Protein AF-A0A2V5PI58-F1 (afdb_monomer_lite)

Radius of gyration: 24.87 Å; chains: 1; bounding box: 76×75×55 Å

Secondary structure (DSSP, 8-state):
-PPP-------SSSTTHHHHHHHHHS----------TTPPPP-TTTSS-SS--B-SEEEEE-TTS-EEEEE-SSPPSSBS-HHHHHHHHHHHHHHEEEETTSPPPPHHHHHHHHHHHHHS-TTSPPPGGGSEEEET-SSHHHHHHHSHHHHHHHS--THHHH--TTGGGGGSPPPHHHHHHHHHHHHHHHTTTS------

Structure (mmCIF, N/CA/C/O backbone):
data_AF-A0A2V5PI58-F1
#
_entry.id   AF-A0A2V5PI58-F1
#
loop_
_atom_site.group_PDB
_atom_site.id
_atom_site.type_symbol
_atom_site.label_atom_id
_atom_site.label_alt_id
_atom_site.label_comp_id
_atom_site.label_asym_id
_atom_site.label_entity_id
_atom_site.label_seq_id
_atom_site.pdbx_PDB_ins_code
_atom_site.Cartn_x
_atom_site.Cartn_y
_atom_site.Cartn_z
_atom_site.occupancy
_atom_site.B_iso_or_equiv
_atom_site.auth_seq_id
_atom_site.auth_comp_id
_atom_site.auth_asym_id
_atom_site.auth_atom_id
_atom_site.pdbx_PDB_model_num
ATOM 1 N N . MET A 1 1 ? -44.415 60.568 -36.098 1.00 41.03 1 MET A N 1
ATOM 2 C CA . MET A 1 1 ? -44.095 59.171 -36.468 1.00 41.03 1 MET A CA 1
ATOM 3 C C . MET A 1 1 ? -42.872 58.750 -35.652 1.00 41.03 1 MET A C 1
ATOM 5 O O . MET A 1 1 ? -41.924 59.522 -35.598 1.00 41.03 1 MET A O 1
ATOM 9 N N . LYS A 1 2 ? -42.970 57.666 -34.869 1.00 39.31 2 LYS A N 1
ATOM 10 C CA . LYS A 1 2 ? -42.072 57.330 -33.742 1.00 39.31 2 LYS A CA 1
ATOM 11 C C . LYS A 1 2 ? -40.674 56.869 -34.195 1.00 39.31 2 LYS A C 1
ATOM 13 O O . LYS A 1 2 ? -40.556 56.146 -35.177 1.00 39.31 2 LYS A O 1
ATOM 18 N N . ARG A 1 3 ? -39.658 57.282 -33.423 1.00 37.91 3 ARG A N 1
ATOM 19 C CA . ARG A 1 3 ? -38.259 56.812 -33.434 1.00 37.91 3 ARG A CA 1
ATOM 20 C C . ARG A 1 3 ? -38.196 55.316 -33.096 1.00 37.91 3 ARG A C 1
ATOM 22 O O . ARG A 1 3 ? -38.907 54.881 -32.195 1.00 37.91 3 ARG A O 1
ATOM 29 N N . GLY A 1 4 ? -37.359 54.568 -33.814 1.00 36.53 4 GLY A N 1
ATOM 30 C CA . GLY A 1 4 ? -37.028 53.176 -33.513 1.00 36.53 4 GLY A CA 1
ATOM 31 C C . GLY A 1 4 ? -35.767 53.094 -32.656 1.00 36.53 4 GLY A C 1
ATOM 32 O O . GLY A 1 4 ? -34.715 53.575 -33.070 1.00 36.53 4 GLY A O 1
ATOM 33 N N . ASP A 1 5 ? -35.895 52.484 -31.481 1.00 42.00 5 ASP A N 1
ATOM 34 C CA . ASP A 1 5 ? -34.784 52.105 -30.611 1.00 42.00 5 ASP A CA 1
ATOM 35 C C . ASP A 1 5 ? -34.238 50.739 -31.048 1.00 42.00 5 ASP A C 1
ATOM 37 O O . ASP A 1 5 ? -34.903 49.711 -30.913 1.00 42.00 5 ASP A O 1
ATOM 41 N N . GLY A 1 6 ? -33.013 50.724 -31.577 1.00 40.00 6 GLY A N 1
ATOM 42 C CA . GLY A 1 6 ? -32.225 49.508 -31.768 1.00 40.00 6 GLY A CA 1
ATOM 43 C C . GLY A 1 6 ? -31.489 49.161 -30.477 1.00 40.00 6 GLY A C 1
ATOM 44 O O . GLY A 1 6 ? -30.467 49.770 -30.164 1.00 40.00 6 GLY A O 1
ATOM 45 N N . GLN A 1 7 ? -32.005 48.193 -29.717 1.00 46.56 7 GLN A N 1
ATOM 46 C CA . GLN A 1 7 ? -31.318 47.654 -28.544 1.00 46.56 7 GLN A CA 1
ATOM 47 C C . GLN A 1 7 ? -30.228 46.656 -28.945 1.00 46.56 7 GLN A C 1
ATOM 49 O O . GLN A 1 7 ? -30.447 45.672 -29.648 1.00 46.56 7 GLN A O 1
ATOM 54 N N . ASN A 1 8 ? -29.037 46.978 -28.457 1.00 43.06 8 ASN A N 1
ATOM 55 C CA . ASN A 1 8 ? -27.747 46.344 -28.654 1.00 43.06 8 ASN A CA 1
ATOM 56 C C . ASN A 1 8 ? -27.683 45.024 -27.858 1.00 43.06 8 ASN A C 1
ATOM 58 O O . ASN A 1 8 ? -27.524 45.038 -26.637 1.00 43.06 8 ASN A O 1
ATOM 62 N N . ALA A 1 9 ? -27.828 43.881 -28.528 1.00 49.34 9 ALA A N 1
ATOM 63 C CA . ALA A 1 9 ? -27.776 42.557 -27.908 1.00 49.34 9 ALA A CA 1
ATOM 64 C C . ALA A 1 9 ? -26.426 41.876 -28.166 1.00 49.34 9 ALA A C 1
ATOM 66 O O . ALA A 1 9 ? -26.340 40.930 -28.939 1.00 49.34 9 ALA A O 1
ATOM 67 N N . SER A 1 10 ? -25.359 42.332 -27.511 1.00 53.16 10 SER A N 1
ATOM 68 C CA . SER A 1 10 ? -24.099 41.578 -27.473 1.00 53.16 10 SER A CA 1
ATOM 69 C C . SER A 1 10 ? -23.136 42.183 -26.461 1.00 53.16 10 SER A C 1
ATOM 71 O O . SER A 1 10 ? -22.341 43.029 -26.844 1.00 53.16 10 SER A O 1
ATOM 73 N N . ASN A 1 11 ? -23.206 41.793 -25.178 1.00 50.09 11 ASN A N 1
ATOM 74 C CA . ASN A 1 11 ? -22.072 41.969 -24.247 1.00 50.09 11 ASN A CA 1
ATOM 75 C C . ASN A 1 11 ? -22.163 41.210 -22.903 1.00 50.09 11 ASN A C 1
ATOM 77 O O . ASN A 1 11 ? -21.528 41.606 -21.931 1.00 50.09 11 ASN A O 1
ATOM 81 N N . HIS A 1 12 ? -22.882 40.084 -22.815 1.00 48.25 12 HIS A N 1
ATOM 82 C CA . HIS A 1 12 ? -22.938 39.310 -21.556 1.00 48.25 12 HIS A CA 1
ATOM 83 C C . HIS A 1 12 ? -22.150 37.990 -21.564 1.00 48.25 12 HIS A C 1
ATOM 85 O O . HIS A 1 12 ? -21.928 37.411 -20.503 1.00 48.25 12 HIS A O 1
ATOM 91 N N . LEU A 1 13 ? -21.650 37.536 -22.719 1.00 48.34 13 LEU A N 1
ATOM 92 C CA . LEU A 1 13 ? -20.928 36.257 -22.829 1.00 48.34 13 LEU A CA 1
ATOM 93 C C . LEU A 1 13 ? -19.426 36.348 -22.488 1.00 48.34 13 LEU A C 1
ATOM 95 O O . LEU A 1 13 ? -18.801 35.327 -22.226 1.00 48.34 13 LEU A O 1
ATOM 99 N N . SER A 1 14 ? -18.846 37.552 -22.435 1.00 51.34 14 SER A N 1
ATOM 100 C CA . SER A 1 14 ? -17.409 37.760 -22.163 1.00 51.34 14 SER A CA 1
ATOM 101 C C . SER A 1 14 ? -17.056 37.720 -20.664 1.00 51.34 14 SER A C 1
ATOM 103 O O . SER A 1 14 ? -15.991 37.240 -20.274 1.00 51.34 14 SER A O 1
ATOM 105 N N . ALA A 1 15 ? -17.973 38.150 -19.792 1.00 51.03 15 ALA A N 1
ATOM 106 C CA . ALA A 1 15 ? -17.667 38.386 -18.378 1.00 51.03 15 ALA A CA 1
ATOM 107 C C . ALA A 1 15 ? -17.484 37.106 -17.533 1.00 51.03 15 ALA A C 1
ATOM 109 O O . ALA A 1 15 ? -16.876 37.157 -16.466 1.00 51.03 15 ALA A O 1
ATOM 110 N N . TRP A 1 16 ? -17.965 35.952 -18.009 1.00 49.72 16 TRP A N 1
ATOM 111 C CA . TRP A 1 16 ? -17.950 34.691 -17.249 1.00 49.72 16 TRP A CA 1
ATOM 112 C C . TRP A 1 16 ? -16.864 33.703 -17.691 1.00 49.72 16 TRP A C 1
ATOM 114 O O . TRP A 1 16 ? -16.528 32.783 -16.947 1.00 49.72 16 TRP A O 1
ATOM 124 N N . VAL A 1 17 ? -16.264 33.908 -18.866 1.00 54.47 17 VAL A N 1
ATOM 125 C CA . VAL A 1 17 ? -15.220 33.018 -19.406 1.00 54.47 17 VAL A CA 1
ATOM 126 C C . VAL A 1 17 ? -13.890 33.216 -18.666 1.00 54.47 17 VAL A C 1
ATOM 128 O O . VAL A 1 17 ? -13.175 32.254 -18.384 1.00 54.47 17 VAL A O 1
ATOM 131 N N . CYS A 1 18 ? -13.594 34.453 -18.263 1.00 49.69 18 CYS A N 1
ATOM 132 C CA . CYS A 1 18 ? -12.359 34.813 -17.565 1.00 49.69 18 CYS A CA 1
ATOM 133 C C . CYS A 1 18 ? -12.225 34.194 -16.150 1.00 49.69 18 CYS A C 1
ATOM 135 O O . CYS A 1 18 ? -11.189 33.584 -15.874 1.00 49.69 18 CYS A O 1
ATOM 137 N N . PRO A 1 19 ? -13.237 34.247 -15.253 1.00 51.59 19 PRO A N 1
ATOM 138 C CA . PRO A 1 19 ? -13.129 33.626 -13.927 1.00 51.59 19 PRO A CA 1
ATOM 139 C C . PRO A 1 19 ? -13.128 32.090 -13.971 1.00 51.59 19 PRO A C 1
ATOM 141 O O . PRO A 1 19 ? -12.482 31.462 -13.132 1.00 51.59 19 PRO A O 1
ATOM 144 N N . LEU A 1 20 ? -13.782 31.469 -14.962 1.00 56.12 20 LEU A N 1
ATOM 145 C CA . LEU A 1 20 ? -13.783 30.010 -15.128 1.00 56.12 20 LEU A CA 1
ATOM 146 C C . LEU A 1 20 ? -12.397 29.485 -15.551 1.00 56.12 20 LEU A C 1
ATOM 148 O O . LEU A 1 20 ? -11.919 28.478 -15.028 1.00 56.12 20 LEU A O 1
ATOM 152 N N . LEU A 1 21 ? -11.720 30.207 -16.452 1.00 56.06 21 LEU A N 1
ATOM 153 C CA . LEU A 1 21 ? -10.343 29.918 -16.865 1.00 56.06 21 LEU A CA 1
ATOM 154 C C . LEU A 1 21 ? -9.333 30.178 -15.736 1.00 56.06 21 LEU A C 1
ATOM 156 O O . LEU A 1 21 ? -8.413 29.383 -15.549 1.00 56.06 21 LEU A O 1
ATOM 160 N N . LEU A 1 22 ? -9.534 31.222 -14.926 1.00 54.22 22 LEU A N 1
ATOM 161 C CA . LEU A 1 22 ? -8.726 31.485 -13.727 1.00 54.22 22 LEU A CA 1
ATOM 162 C C . LEU A 1 22 ? -8.931 30.430 -12.630 1.00 54.22 22 LEU A C 1
ATOM 164 O O . LEU A 1 22 ? -7.962 30.063 -11.976 1.00 54.22 22 LEU A O 1
ATOM 168 N N . ALA A 1 23 ? -10.136 29.879 -12.461 1.00 55.34 23 ALA A N 1
ATOM 169 C CA . ALA A 1 23 ? -10.390 28.773 -11.533 1.00 55.34 23 ALA A CA 1
ATOM 170 C C . ALA A 1 23 ? -9.758 27.444 -11.998 1.00 55.34 23 ALA A C 1
ATOM 172 O O . ALA A 1 23 ? -9.339 26.631 -11.174 1.00 55.34 23 ALA A O 1
ATOM 173 N N . LEU A 1 24 ? -9.640 27.233 -13.314 1.00 54.59 24 LEU A N 1
ATOM 174 C CA . LEU A 1 24 ? -8.912 26.103 -13.903 1.00 54.59 24 LEU A CA 1
ATOM 175 C C . LEU A 1 24 ? -7.383 26.280 -13.813 1.00 54.59 24 LEU A C 1
ATOM 177 O O . LEU A 1 24 ? -6.671 25.300 -13.583 1.00 54.59 24 LEU A O 1
ATOM 181 N N . ALA A 1 25 ? -6.881 27.514 -13.951 1.00 49.44 25 ALA A N 1
ATOM 182 C CA . ALA A 1 25 ? -5.457 27.858 -13.865 1.00 49.44 25 ALA A CA 1
ATOM 183 C C . ALA A 1 25 ? -4.944 27.991 -12.420 1.00 49.44 25 ALA A C 1
ATOM 185 O O . ALA A 1 25 ? -3.797 27.636 -12.135 1.00 49.44 25 ALA A O 1
ATOM 186 N N . ALA A 1 26 ? -5.803 28.388 -11.476 1.00 48.69 26 ALA A N 1
ATOM 187 C CA . ALA A 1 26 ? -5.615 28.218 -10.037 1.00 48.69 26 ALA A CA 1
ATOM 188 C C . ALA A 1 26 ? -5.832 26.744 -9.666 1.00 48.69 26 ALA A C 1
ATOM 190 O O . ALA A 1 26 ? -6.630 26.402 -8.792 1.00 48.69 26 ALA A O 1
ATOM 191 N N . GLY A 1 27 ? -5.119 25.857 -10.371 1.00 42.78 27 GLY A N 1
ATOM 192 C CA . GLY A 1 27 ? -5.032 24.442 -10.077 1.00 42.78 27 GLY A CA 1
ATOM 193 C C . GLY A 1 27 ? -4.801 24.308 -8.586 1.00 42.78 27 GLY A C 1
ATOM 194 O O . GLY A 1 27 ? -3.776 24.763 -8.077 1.00 42.78 27 GLY A O 1
ATOM 195 N N . CYS A 1 28 ? -5.828 23.775 -7.924 1.00 41.41 28 CYS A N 1
ATOM 196 C CA . CYS A 1 28 ? -6.032 23.794 -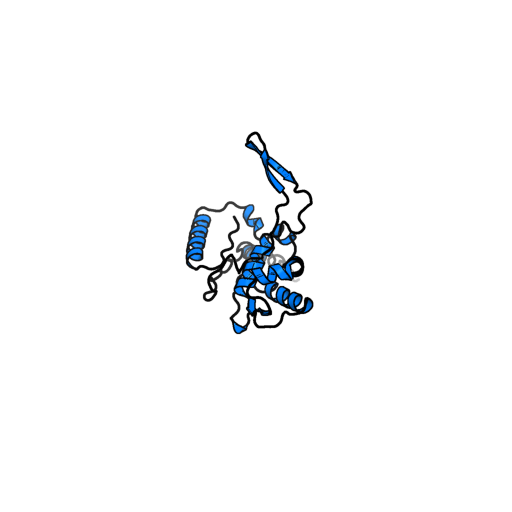6.491 1.00 41.41 28 CYS A CA 1
ATOM 197 C C . CYS A 1 28 ? -4.692 23.745 -5.767 1.00 41.41 28 CYS A C 1
ATOM 199 O O . CYS A 1 28 ? -3.939 22.780 -5.945 1.00 41.41 28 CYS A O 1
ATOM 201 N N . ALA A 1 29 ? -4.404 24.760 -4.947 1.00 40.34 29 ALA A N 1
ATOM 202 C CA . ALA A 1 29 ? -3.485 24.594 -3.839 1.00 40.34 29 ALA A CA 1
ATOM 203 C C . ALA A 1 29 ? -3.982 23.354 -3.093 1.00 40.34 29 ALA A C 1
ATOM 205 O O . ALA A 1 29 ? -4.967 23.411 -2.360 1.00 40.34 29 ALA A O 1
ATOM 206 N N . ALA A 1 30 ? -3.405 22.191 -3.406 1.00 44.09 30 ALA A N 1
ATOM 207 C CA . ALA A 1 30 ? -3.764 20.966 -2.736 1.00 44.09 30 ALA A CA 1
ATOM 208 C C . ALA A 1 30 ? -3.520 21.282 -1.263 1.00 44.09 30 ALA A C 1
ATOM 210 O O . ALA A 1 30 ? -2.409 21.727 -0.948 1.00 44.09 30 ALA A O 1
ATOM 211 N N . PRO A 1 31 ? -4.528 21.154 -0.381 1.00 42.09 31 PRO A N 1
ATOM 212 C CA . PRO A 1 31 ? -4.292 21.385 1.028 1.00 42.09 31 PRO A CA 1
ATOM 213 C C . PRO A 1 31 ? -3.090 20.524 1.391 1.00 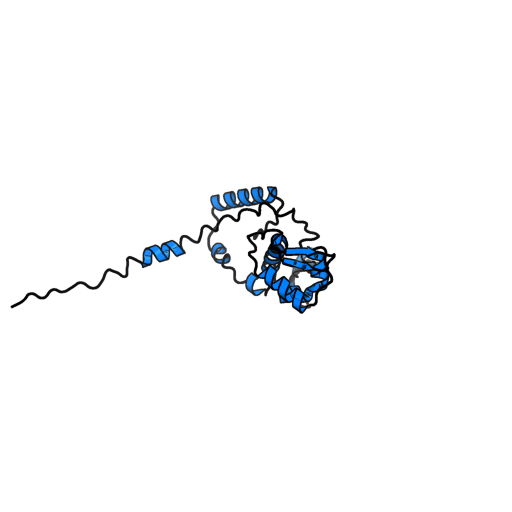42.09 31 PRO A C 1
ATOM 215 O O . PRO A 1 31 ? -3.080 19.321 1.094 1.00 42.09 31 PRO A O 1
ATOM 218 N N . ARG A 1 32 ? -2.040 21.174 1.912 1.00 47.62 32 ARG A N 1
ATOM 219 C CA . ARG A 1 32 ? -0.870 20.486 2.450 1.00 47.62 32 ARG A CA 1
ATOM 220 C C . ARG A 1 32 ? -1.445 19.447 3.391 1.00 47.62 32 ARG A C 1
ATOM 222 O O . ARG A 1 32 ? -2.140 19.809 4.335 1.00 47.62 32 ARG A O 1
ATOM 229 N N . GLY A 1 33 ? -1.284 18.172 3.044 1.00 48.62 33 GLY A N 1
ATOM 230 C CA . GLY A 1 33 ? -1.807 17.104 3.873 1.00 48.62 33 GLY A CA 1
ATOM 231 C C . GLY A 1 33 ? -1.143 17.257 5.225 1.00 48.62 33 GLY A C 1
ATOM 232 O O . GLY A 1 33 ? 0.064 17.060 5.323 1.00 48.62 33 GLY A O 1
ATOM 233 N N . THR A 1 34 ? -1.901 17.671 6.235 1.00 49.09 34 THR A N 1
ATOM 234 C CA . THR A 1 34 ? -1.433 17.614 7.610 1.00 49.09 34 THR A CA 1
ATOM 235 C C . THR A 1 34 ? -1.047 16.162 7.842 1.00 49.09 34 THR A C 1
ATOM 237 O O . THR A 1 34 ? -1.852 15.260 7.591 1.00 49.09 34 THR A O 1
ATOM 240 N N . ALA A 1 35 ? 0.214 15.928 8.209 1.00 53.16 35 ALA A N 1
ATOM 241 C CA . ALA A 1 35 ? 0.634 14.606 8.638 1.00 53.16 35 ALA A CA 1
ATOM 242 C C . ALA A 1 35 ? -0.356 14.153 9.728 1.00 53.16 35 ALA A C 1
ATOM 244 O O . ALA A 1 35 ? -0.679 14.968 10.597 1.00 53.16 35 ALA A O 1
ATOM 245 N N . PRO A 1 36 ? -0.917 12.936 9.639 1.00 56.16 36 PRO A N 1
ATOM 246 C CA . PRO A 1 36 ? -1.858 12.461 10.640 1.00 56.16 36 PRO A CA 1
ATOM 247 C C . PRO A 1 36 ? -1.137 12.473 11.984 1.00 56.16 36 PRO A C 1
ATOM 249 O O . PRO A 1 36 ? -0.147 11.771 12.152 1.00 56.16 36 PRO A O 1
ATOM 252 N N . ALA A 1 37 ? -1.600 13.326 12.896 1.00 53.16 37 ALA A N 1
ATOM 253 C CA . ALA A 1 37 ? -0.911 13.640 14.146 1.00 53.16 37 ALA A CA 1
ATOM 254 C C . ALA A 1 37 ? -0.867 12.465 15.144 1.00 53.16 37 ALA A C 1
ATOM 256 O O . ALA A 1 37 ? -0.282 12.609 16.207 1.00 53.16 37 ALA A O 1
ATOM 257 N N . ASP A 1 38 ? -1.472 11.326 14.794 1.00 60.38 38 ASP A N 1
ATOM 258 C CA . ASP A 1 38 ? -1.767 10.219 15.711 1.00 60.38 38 ASP A CA 1
ATOM 259 C C . ASP A 1 38 ? -1.530 8.830 15.082 1.00 60.38 38 ASP A C 1
ATOM 261 O O . ASP A 1 38 ? -1.997 7.800 15.563 1.00 60.38 38 ASP A O 1
ATOM 265 N N . ALA A 1 39 ? -0.838 8.772 13.939 1.00 65.19 39 ALA A N 1
ATOM 266 C CA . ALA A 1 39 ? -0.444 7.488 13.372 1.00 65.19 39 ALA A CA 1
ATOM 267 C C . ALA A 1 39 ? 0.853 7.020 14.044 1.00 65.19 39 ALA A C 1
ATOM 269 O O . ALA A 1 39 ? 1.839 7.757 14.065 1.00 65.19 39 ALA A O 1
ATOM 270 N N . ARG A 1 40 ? 0.862 5.785 14.565 1.00 83.00 40 ARG A N 1
ATOM 271 C CA . ARG A 1 40 ? 2.082 5.115 15.051 1.00 83.00 40 ARG A CA 1
ATOM 272 C C . ARG A 1 40 ? 3.184 5.114 13.983 1.00 83.00 40 ARG A C 1
ATOM 274 O O . ARG A 1 40 ? 2.894 5.316 12.812 1.00 83.00 40 ARG A O 1
ATOM 281 N N . ARG A 1 41 ? 4.430 4.801 14.348 1.00 85.50 41 ARG A N 1
ATOM 282 C CA . ARG A 1 41 ? 5.533 4.647 13.381 1.00 85.50 41 ARG A CA 1
ATOM 283 C C . ARG A 1 41 ? 5.228 3.568 12.333 1.00 85.50 41 ARG A C 1
ATOM 285 O O . ARG A 1 41 ? 4.659 2.521 12.659 1.00 85.50 41 ARG A O 1
ATOM 292 N N . PHE A 1 42 ? 5.625 3.832 11.087 1.00 88.69 42 PHE A N 1
ATOM 293 C CA . PHE A 1 42 ? 5.548 2.855 9.999 1.00 88.69 42 PHE A CA 1
ATOM 294 C C . PHE A 1 42 ? 6.615 1.768 10.164 1.00 88.69 42 PHE A C 1
ATOM 296 O O . PHE A 1 42 ? 7.808 2.067 10.222 1.00 88.69 42 PHE A O 1
ATOM 303 N N . ASP A 1 43 ? 6.187 0.510 10.209 1.00 91.75 43 ASP A N 1
ATOM 304 C CA . ASP A 1 43 ? 7.055 -0.662 10.273 1.00 91.75 43 ASP A CA 1
ATOM 305 C C . ASP A 1 43 ? 7.010 -1.389 8.931 1.00 91.75 43 ASP A C 1
ATOM 307 O O . ASP A 1 43 ? 6.020 -2.027 8.573 1.00 91.75 43 ASP A O 1
ATOM 311 N N . PHE A 1 44 ? 8.113 -1.326 8.185 1.00 90.31 44 PHE A N 1
ATOM 312 C CA . PHE A 1 44 ? 8.197 -1.927 6.859 1.00 90.31 44 PHE A CA 1
ATOM 313 C C . PHE A 1 44 ? 7.893 -3.430 6.863 1.00 90.31 44 PHE A C 1
ATOM 315 O O . PHE A 1 44 ? 7.316 -3.932 5.901 1.00 90.31 44 PHE A O 1
ATOM 322 N N . GLN A 1 45 ? 8.248 -4.163 7.921 1.00 93.88 45 GLN A N 1
ATOM 323 C CA . GLN A 1 45 ? 8.053 -5.611 7.950 1.00 93.88 45 GLN A CA 1
ATOM 324 C C . GLN A 1 45 ? 6.595 -6.007 8.203 1.00 93.88 45 GLN A C 1
ATOM 326 O O . GLN A 1 45 ? 6.229 -7.133 7.866 1.00 93.88 45 GLN A O 1
ATOM 331 N N . ARG A 1 46 ? 5.775 -5.092 8.729 1.00 95.56 46 ARG A N 1
ATOM 332 C CA . ARG A 1 46 ? 4.386 -5.340 9.149 1.00 95.56 46 ARG A CA 1
ATOM 333 C C . ARG A 1 46 ? 3.362 -4.605 8.288 1.00 95.56 46 ARG A C 1
ATOM 335 O O . ARG A 1 46 ? 2.288 -5.126 8.004 1.00 95.56 46 ARG A O 1
ATOM 342 N N . ASP A 1 47 ? 3.715 -3.410 7.828 1.00 95.44 47 ASP A N 1
ATOM 343 C CA . ASP A 1 47 ? 2.824 -2.478 7.133 1.00 95.44 47 ASP A CA 1
ATOM 344 C C . ASP A 1 47 ? 2.934 -2.550 5.609 1.00 95.44 47 ASP A C 1
ATOM 346 O O . ASP A 1 47 ? 2.389 -1.703 4.901 1.00 95.44 47 ASP A O 1
ATOM 350 N N . THR A 1 48 ? 3.636 -3.547 5.073 1.00 95.38 48 THR A N 1
ATOM 351 C CA . THR A 1 48 ? 3.774 -3.760 3.629 1.00 95.38 48 THR A CA 1
ATOM 352 C C . THR A 1 48 ? 3.104 -5.053 3.189 1.00 95.38 48 THR A C 1
ATOM 354 O O . THR A 1 48 ? 2.948 -5.997 3.962 1.00 95.38 48 THR A O 1
ATOM 357 N N . PHE A 1 49 ? 2.687 -5.090 1.922 1.00 96.94 49 PHE A N 1
ATOM 358 C CA . PHE A 1 49 ? 2.198 -6.320 1.312 1.00 96.94 49 PHE A CA 1
ATOM 359 C C . PHE A 1 49 ? 3.321 -7.363 1.263 1.00 96.94 49 PHE A C 1
ATOM 361 O O . PHE A 1 49 ? 4.467 -7.037 0.960 1.00 96.94 49 PHE A O 1
ATOM 368 N N . ALA A 1 50 ? 2.990 -8.622 1.536 1.00 96.75 50 ALA A N 1
ATOM 369 C CA . ALA A 1 50 ? 3.943 -9.727 1.497 1.00 96.75 50 ALA A CA 1
ATOM 370 C C . ALA A 1 50 ? 4.289 -10.196 0.076 1.00 96.75 50 ALA A C 1
ATOM 372 O O . ALA A 1 50 ? 5.251 -10.943 -0.085 1.00 96.75 50 ALA A O 1
ATOM 373 N N . PHE A 1 51 ? 3.538 -9.753 -0.933 1.00 94.69 51 PHE A N 1
ATOM 374 C CA . PHE A 1 51 ? 3.752 -10.096 -2.334 1.00 94.69 51 PHE A CA 1
ATOM 375 C C . PHE A 1 51 ? 4.394 -8.948 -3.117 1.00 94.69 51 PHE A C 1
ATOM 377 O O . PHE A 1 51 ? 4.185 -7.765 -2.832 1.00 94.69 51 PHE A O 1
ATOM 384 N N . ALA A 1 52 ? 5.165 -9.306 -4.141 1.00 92.00 52 ALA A N 1
ATOM 385 C CA . ALA A 1 52 ? 5.880 -8.347 -4.967 1.00 92.00 52 ALA A CA 1
ATOM 386 C C . ALA A 1 52 ? 4.991 -7.761 -6.075 1.00 92.00 52 ALA A C 1
ATOM 388 O O . ALA A 1 52 ? 4.158 -8.443 -6.669 1.00 92.00 52 ALA A O 1
ATOM 389 N N . ASN A 1 53 ? 5.219 -6.484 -6.392 1.00 91.50 53 ASN A N 1
ATOM 390 C CA . ASN A 1 53 ? 4.885 -5.939 -7.703 1.00 91.50 53 ASN A CA 1
ATOM 391 C C . ASN A 1 53 ? 6.085 -6.163 -8.620 1.00 91.50 53 ASN A C 1
ATOM 393 O O . ASN A 1 53 ? 7.057 -5.409 -8.570 1.00 91.50 53 ASN A O 1
ATOM 397 N N . GLU A 1 54 ? 6.013 -7.214 -9.421 1.00 91.19 54 GLU A N 1
ATOM 398 C CA . GLU A 1 54 ? 7.137 -7.692 -10.209 1.00 91.19 54 GLU A CA 1
ATOM 399 C C . GLU A 1 54 ? 7.488 -6.778 -11.388 1.00 91.19 54 GLU A C 1
ATOM 401 O O . GLU A 1 54 ? 6.700 -5.941 -11.849 1.00 91.19 54 GLU A O 1
ATOM 406 N N . LEU A 1 55 ? 8.708 -6.965 -11.890 1.00 90.50 55 LEU A N 1
ATOM 407 C CA . LEU A 1 55 ? 9.221 -6.294 -13.074 1.00 90.50 55 LEU A CA 1
ATOM 408 C C . LEU A 1 55 ? 8.853 -7.104 -14.319 1.00 90.50 55 LEU A C 1
ATOM 410 O O . LEU A 1 55 ? 9.025 -8.316 -14.345 1.00 90.50 55 LEU A O 1
ATOM 414 N N . ARG A 1 56 ? 8.402 -6.428 -15.382 1.00 90.88 56 ARG A N 1
ATOM 415 C CA . ARG A 1 56 ? 8.226 -7.071 -16.701 1.00 90.88 56 ARG A CA 1
ATOM 416 C C . ARG A 1 56 ? 9.539 -7.250 -17.464 1.00 90.88 56 ARG A C 1
ATOM 418 O O . ARG A 1 56 ? 9.558 -7.915 -18.492 1.00 90.88 56 ARG A O 1
ATOM 425 N N . TRP A 1 57 ? 10.596 -6.606 -16.986 1.00 92.06 57 TRP A N 1
ATOM 426 C CA . TRP A 1 57 ? 11.917 -6.613 -17.588 1.00 92.06 57 TRP A CA 1
ATOM 427 C C . TRP A 1 57 ? 12.902 -7.258 -16.627 1.00 92.06 57 TRP A C 1
ATOM 429 O O . TRP A 1 57 ? 12.854 -7.004 -15.422 1.00 92.06 57 TRP A O 1
ATOM 439 N N . GLU A 1 58 ? 13.814 -8.038 -17.180 1.00 91.38 58 GLU A N 1
ATOM 440 C CA . GLU A 1 58 ? 14.987 -8.543 -16.489 1.00 91.38 58 GLU A CA 1
ATOM 441 C C . GLU A 1 58 ? 16.189 -7.687 -16.849 1.00 91.38 58 GLU A C 1
ATOM 443 O O . GLU A 1 58 ? 16.414 -7.362 -18.017 1.00 91.38 58 GLU A O 1
ATOM 448 N N . TYR A 1 59 ? 16.952 -7.328 -15.824 1.00 92.38 59 TYR A N 1
ATOM 449 C CA . TYR A 1 59 ? 18.144 -6.506 -15.932 1.00 92.38 59 TYR A CA 1
ATOM 450 C C . TYR A 1 59 ? 19.320 -7.339 -15.447 1.00 92.38 59 TYR A C 1
ATOM 452 O O . TYR A 1 59 ? 19.338 -7.772 -14.295 1.00 92.38 59 TYR A O 1
ATOM 460 N N . ARG A 1 60 ? 20.278 -7.598 -16.334 1.00 92.44 60 ARG A N 1
ATOM 461 C CA . ARG A 1 60 ? 21.458 -8.408 -16.027 1.00 92.44 60 ARG A CA 1
ATOM 462 C C . ARG A 1 60 ? 22.681 -7.865 -16.740 1.00 92.44 60 ARG 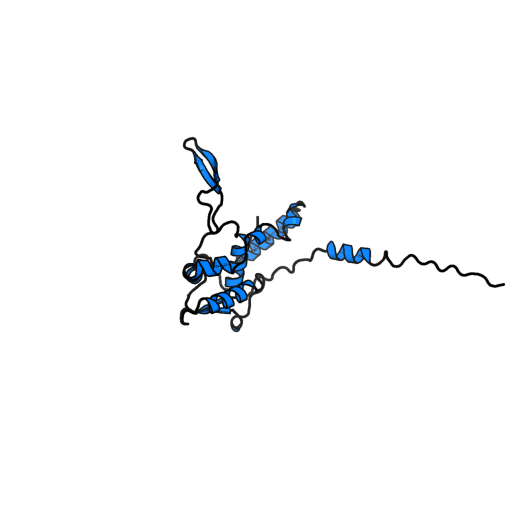A C 1
ATOM 464 O O . ARG A 1 60 ? 22.570 -7.283 -17.817 1.00 92.44 60 ARG A O 1
ATOM 471 N N . TYR A 1 61 ? 23.841 -8.098 -16.149 1.00 95.44 61 TYR A N 1
ATOM 472 C CA . TYR A 1 61 ? 25.106 -7.965 -16.853 1.00 95.44 61 TYR A CA 1
ATOM 473 C C . TYR A 1 61 ? 25.409 -9.284 -17.565 1.00 95.44 61 TYR A C 1
ATOM 475 O O . TYR A 1 61 ? 25.176 -10.356 -17.003 1.00 95.44 61 TYR A O 1
ATOM 483 N N . ASP A 1 62 ? 25.869 -9.219 -18.813 1.00 92.88 62 ASP A N 1
ATOM 484 C CA . ASP A 1 62 ? 26.417 -10.398 -19.484 1.00 92.88 62 ASP A CA 1
ATOM 485 C C . ASP A 1 62 ? 27.832 -10.722 -18.974 1.00 92.88 62 ASP A C 1
ATOM 487 O O . ASP A 1 62 ? 28.398 -9.999 -18.153 1.00 92.88 62 ASP A O 1
ATOM 491 N N . ALA A 1 63 ? 28.413 -11.823 -19.456 1.00 93.25 63 ALA A N 1
ATOM 492 C CA . ALA A 1 63 ? 29.756 -12.256 -19.064 1.00 93.25 63 ALA A CA 1
ATOM 493 C C . ALA A 1 63 ? 30.856 -11.220 -19.374 1.00 93.25 63 ALA A C 1
ATOM 495 O O . ALA A 1 63 ? 31.927 -11.274 -18.779 1.00 93.25 63 ALA A O 1
ATOM 496 N N . ASN A 1 64 ? 30.582 -10.263 -20.266 1.00 94.56 64 ASN A N 1
ATOM 497 C CA . ASN A 1 64 ? 31.497 -9.188 -20.638 1.00 94.56 64 ASN A CA 1
ATOM 498 C C . ASN A 1 64 ? 31.217 -7.891 -19.856 1.00 94.56 64 ASN A C 1
ATOM 500 O O . ASN A 1 64 ? 31.809 -6.857 -20.155 1.00 94.56 64 ASN A O 1
ATOM 504 N N . GLY A 1 65 ? 30.300 -7.918 -18.883 1.00 94.06 65 GLY A N 1
ATOM 505 C CA . GLY A 1 65 ? 29.928 -6.753 -18.085 1.00 94.06 65 GLY A CA 1
ATOM 506 C C . GLY A 1 65 ? 29.017 -5.759 -18.810 1.00 94.06 65 GLY A C 1
ATOM 507 O O . GLY A 1 65 ? 28.803 -4.659 -18.301 1.00 94.06 65 GLY A O 1
ATOM 508 N N . ASN A 1 66 ? 28.446 -6.106 -19.969 1.00 95.19 66 ASN A N 1
ATOM 509 C CA . ASN A 1 66 ? 27.519 -5.211 -20.658 1.00 95.19 66 ASN A CA 1
ATOM 510 C C . ASN A 1 66 ? 26.117 -5.326 -20.065 1.00 95.19 66 ASN A C 1
ATOM 512 O O . ASN A 1 66 ? 25.620 -6.424 -19.805 1.00 95.19 66 ASN A O 1
ATOM 516 N N . TRP A 1 67 ? 25.443 -4.185 -19.919 1.00 94.62 67 TRP A N 1
ATOM 517 C CA . TRP A 1 67 ? 24.042 -4.139 -19.509 1.00 94.62 67 TRP A CA 1
ATOM 518 C C . TRP A 1 67 ? 23.138 -4.769 -20.574 1.00 94.62 67 TRP A C 1
ATOM 520 O O . TRP A 1 67 ? 23.134 -4.352 -21.735 1.00 94.62 67 TRP A O 1
ATOM 530 N N . LYS A 1 68 ? 22.336 -5.756 -20.174 1.00 94.44 68 LYS A N 1
ATOM 531 C CA . LYS A 1 68 ? 21.327 -6.402 -21.013 1.00 94.44 68 LYS A CA 1
ATOM 532 C C . LYS A 1 68 ? 19.956 -6.300 -20.358 1.00 94.44 68 LYS A C 1
ATOM 534 O O . LYS A 1 68 ? 19.785 -6.591 -19.174 1.00 94.44 68 LYS A O 1
ATOM 539 N N . THR A 1 69 ? 18.975 -5.937 -21.176 1.00 94.56 69 THR A N 1
ATOM 540 C CA . THR A 1 69 ? 17.554 -5.966 -20.837 1.00 94.56 69 THR A CA 1
ATOM 541 C C . THR A 1 69 ? 16.855 -7.035 -21.656 1.00 94.56 69 THR A C 1
ATOM 543 O O . THR A 1 69 ? 17.092 -7.167 -22.856 1.00 94.56 69 THR A O 1
ATOM 546 N N . ALA A 1 70 ? 15.989 -7.807 -21.012 1.00 92.69 70 ALA A N 1
ATOM 547 C CA . ALA A 1 70 ? 15.129 -8.773 -21.685 1.00 92.69 70 ALA A CA 1
ATOM 548 C C . ALA A 1 70 ? 13.712 -8.693 -21.119 1.00 92.69 70 ALA A C 1
ATOM 550 O O . ALA A 1 70 ? 13.517 -8.281 -19.974 1.00 92.69 70 ALA A O 1
ATOM 551 N N . TRP A 1 71 ? 12.721 -9.075 -21.920 1.00 93.19 71 TRP A N 1
ATOM 552 C CA . TRP A 1 71 ? 11.387 -9.338 -21.393 1.00 93.19 71 TRP A CA 1
ATOM 553 C C . TRP A 1 71 ? 11.451 -10.543 -20.457 1.00 93.19 71 TRP A C 1
ATOM 555 O O . TRP A 1 71 ? 12.108 -11.534 -20.772 1.00 93.19 71 TRP A O 1
ATOM 565 N N . ARG A 1 72 ? 10.793 -10.439 -19.302 1.00 91.00 72 ARG A N 1
ATOM 566 C CA . ARG A 1 72 ? 10.655 -11.560 -18.374 1.00 91.00 72 ARG A CA 1
ATOM 567 C C . ARG A 1 72 ? 9.685 -12.587 -18.955 1.00 91.00 72 ARG A C 1
ATOM 569 O O . ARG A 1 72 ? 8.558 -12.222 -19.286 1.00 91.00 72 ARG A O 1
ATOM 576 N N . GLU A 1 73 ? 10.113 -13.847 -18.990 1.00 89.19 73 GLU A N 1
ATOM 577 C CA . GLU A 1 73 ? 9.299 -14.994 -19.393 1.00 89.19 73 GLU A CA 1
ATOM 578 C C . GLU A 1 73 ? 9.362 -16.099 -18.316 1.00 89.19 73 GLU A C 1
ATOM 580 O O . GLU A 1 73 ? 10.462 -16.530 -17.965 1.00 89.19 73 GLU A O 1
ATOM 585 N N . PRO A 1 74 ? 8.217 -16.568 -17.779 1.00 90.06 74 PRO A N 1
ATOM 586 C CA . PRO A 1 74 ? 6.862 -16.145 -18.123 1.00 90.06 74 PRO A CA 1
ATOM 587 C C . PRO A 1 74 ? 6.549 -14.732 -17.615 1.00 90.06 74 PRO A C 1
ATOM 589 O O . PRO A 1 74 ? 7.111 -14.252 -16.627 1.00 90.06 74 PRO A O 1
ATOM 592 N N . LYS A 1 75 ? 5.611 -14.062 -18.288 1.00 89.00 75 LYS A N 1
ATOM 593 C CA . LYS A 1 75 ? 5.088 -12.767 -17.845 1.00 89.00 75 LYS A CA 1
ATOM 594 C C . LYS A 1 75 ? 4.601 -12.850 -16.384 1.00 89.00 75 LYS A C 1
ATOM 596 O O . LYS A 1 75 ? 3.799 -13.727 -16.080 1.00 89.00 75 LYS A O 1
ATOM 601 N N . PRO A 1 76 ? 4.973 -11.895 -15.509 1.00 89.62 76 PRO A N 1
ATOM 602 C CA . PRO A 1 76 ? 4.491 -11.881 -14.133 1.00 89.62 76 PRO A CA 1
ATOM 603 C C . PRO A 1 76 ? 2.979 -11.734 -14.004 1.00 89.62 76 PRO A C 1
ATOM 605 O O . PRO A 1 76 ? 2.381 -10.847 -14.629 1.00 89.62 76 PRO A O 1
ATOM 608 N N . ASP A 1 77 ? 2.406 -12.485 -13.066 1.00 88.00 77 ASP A N 1
ATOM 609 C CA . ASP A 1 77 ? 0.983 -12.427 -12.721 1.00 88.00 77 ASP A CA 1
ATOM 610 C C . ASP A 1 77 ? 0.580 -11.091 -12.080 1.00 88.00 77 ASP A C 1
ATOM 612 O O . ASP A 1 77 ? -0.571 -10.659 -12.177 1.00 88.00 77 ASP A O 1
ATOM 616 N N . TYR A 1 78 ? 1.522 -10.401 -11.427 1.00 89.94 78 TYR A N 1
ATOM 617 C CA . TYR A 1 78 ? 1.261 -9.119 -10.775 1.00 89.94 78 TYR A CA 1
ATOM 618 C C . TYR A 1 78 ? 2.414 -8.127 -10.956 1.00 89.94 78 TYR A C 1
ATOM 620 O O . TYR A 1 78 ? 3.380 -8.098 -10.198 1.00 89.94 78 TYR A O 1
ATOM 628 N N . SER A 1 79 ? 2.291 -7.272 -11.972 1.00 90.88 79 SER A N 1
ATOM 629 C CA . SER A 1 79 ? 3.260 -6.218 -12.298 1.00 90.88 79 SER A CA 1
ATOM 630 C C . SER A 1 79 ? 2.561 -4.896 -12.624 1.00 90.88 79 SER A C 1
ATOM 632 O O . SER A 1 79 ? 1.376 -4.876 -12.941 1.00 90.88 79 SER A O 1
ATOM 634 N N . GLN A 1 80 ? 3.288 -3.776 -12.555 1.00 88.06 80 GLN A N 1
ATOM 635 C CA . GLN A 1 80 ? 2.798 -2.425 -12.904 1.00 88.06 80 GLN A CA 1
ATOM 636 C C . GLN A 1 80 ? 1.690 -1.857 -11.992 1.00 88.06 80 GLN A C 1
ATOM 638 O O . GLN A 1 80 ? 0.956 -0.941 -12.364 1.00 88.06 80 GLN A O 1
ATOM 643 N N . HIS A 1 81 ? 1.614 -2.338 -10.753 1.00 90.00 81 HIS A N 1
ATOM 644 C CA . HIS A 1 81 ? 0.681 -1.892 -9.715 1.00 90.00 81 HIS A CA 1
ATOM 645 C C . HIS A 1 81 ? 1.343 -0.994 -8.654 1.00 90.00 81 HIS A C 1
ATOM 647 O O . HIS A 1 81 ? 0.783 -0.814 -7.576 1.00 90.00 81 HIS A O 1
ATOM 653 N N . CYS A 1 82 ? 2.519 -0.411 -8.924 1.00 85.94 82 CYS A N 1
ATOM 654 C CA . CYS A 1 82 ? 3.293 0.367 -7.943 1.00 85.94 82 CYS A CA 1
ATOM 655 C C . CYS A 1 82 ? 2.466 1.463 -7.246 1.00 85.94 82 CYS A C 1
ATOM 657 O O . CYS A 1 82 ? 2.464 1.552 -6.020 1.00 85.94 82 CYS A O 1
ATOM 659 N N . PHE A 1 83 ? 1.687 2.241 -8.000 1.00 84.44 83 PHE A N 1
ATOM 660 C CA . PHE A 1 83 ? 0.828 3.277 -7.425 1.00 84.44 83 PHE A CA 1
ATOM 661 C C . PHE A 1 83 ? -0.347 2.715 -6.633 1.00 84.44 83 PHE A C 1
ATOM 663 O O . PHE A 1 83 ? -0.733 3.284 -5.610 1.00 84.44 83 PHE A O 1
ATOM 670 N N . VAL A 1 84 ? -0.924 1.607 -7.101 1.00 88.62 84 VAL A N 1
ATOM 671 C CA . VAL A 1 84 ? -1.994 0.914 -6.385 1.00 88.62 84 VAL A CA 1
ATOM 672 C C . VAL A 1 84 ? -1.470 0.417 -5.043 1.00 88.62 84 VAL A C 1
ATOM 674 O O . VAL A 1 84 ? -2.083 0.730 -4.027 1.00 88.62 84 VAL A O 1
ATOM 677 N N . LEU A 1 85 ? -0.320 -0.261 -5.022 1.00 91.56 85 LEU A N 1
ATOM 678 C CA . LEU A 1 85 ? 0.289 -0.756 -3.792 1.00 91.56 85 LEU A CA 1
ATOM 679 C C . LEU A 1 85 ? 0.656 0.380 -2.844 1.00 91.56 85 LEU A C 1
ATOM 681 O O . LEU A 1 85 ? 0.201 0.360 -1.709 1.00 91.56 85 LEU A O 1
ATOM 685 N N . ALA A 1 86 ? 1.372 1.410 -3.303 1.00 90.88 86 ALA A N 1
ATOM 686 C CA . ALA A 1 86 ? 1.755 2.534 -2.446 1.00 90.88 86 ALA A CA 1
ATOM 687 C C . ALA A 1 86 ? 0.529 3.227 -1.822 1.00 90.88 86 ALA A C 1
ATOM 689 O O . ALA A 1 86 ? 0.491 3.495 -0.618 1.00 90.88 86 ALA A O 1
ATOM 690 N N . ARG A 1 87 ? -0.516 3.471 -2.626 1.00 91.38 87 ARG A N 1
ATOM 691 C CA . ARG A 1 87 ? -1.779 4.041 -2.142 1.00 91.38 87 ARG A CA 1
ATOM 692 C C . ARG A 1 87 ? -2.453 3.123 -1.125 1.00 91.38 87 ARG A C 1
ATOM 694 O O . ARG A 1 87 ? -2.853 3.605 -0.069 1.00 91.38 87 ARG A O 1
ATOM 701 N N . CYS A 1 88 ? -2.605 1.840 -1.446 1.00 94.25 88 CYS A N 1
ATOM 702 C CA . CYS A 1 88 ? -3.300 0.888 -0.590 1.00 94.25 88 CYS A CA 1
ATOM 703 C C . CYS A 1 88 ? -2.543 0.661 0.718 1.00 94.25 88 CYS A C 1
ATOM 705 O O . CYS A 1 88 ? -3.169 0.747 1.765 1.00 94.25 88 CYS A O 1
ATOM 707 N N . THR A 1 89 ? -1.219 0.499 0.687 1.00 95.25 89 THR A N 1
ATOM 708 C CA . THR A 1 89 ? -0.364 0.436 1.882 1.00 95.25 89 THR A CA 1
ATOM 709 C C . THR A 1 89 ? -0.664 1.596 2.824 1.00 95.25 89 THR A C 1
ATOM 711 O O . THR A 1 89 ? -0.960 1.386 3.998 1.00 95.25 89 THR A O 1
ATOM 714 N N . ARG A 1 90 ? -0.696 2.827 2.299 1.00 93.38 90 ARG A N 1
ATOM 715 C CA . ARG A 1 90 ? -1.010 3.997 3.121 1.00 93.38 90 ARG A CA 1
ATOM 716 C C . ARG A 1 90 ? -2.450 3.996 3.640 1.00 93.38 90 ARG A C 1
ATOM 718 O O . ARG A 1 90 ? -2.677 4.411 4.769 1.00 93.38 90 ARG A O 1
ATOM 725 N N . GLN A 1 91 ? -3.421 3.536 2.854 1.00 94.75 91 GLN A N 1
ATOM 726 C CA . GLN A 1 91 ? -4.813 3.418 3.309 1.00 94.75 91 GLN A CA 1
ATOM 727 C C . GLN A 1 91 ? -4.967 2.384 4.426 1.00 94.75 91 GLN A C 1
ATOM 729 O O . GLN A 1 91 ? -5.629 2.680 5.413 1.00 94.75 91 GLN A O 1
ATOM 734 N N . PHE A 1 92 ? -4.349 1.208 4.302 1.00 96.38 92 PHE A N 1
ATOM 735 C CA . PHE A 1 92 ? -4.356 0.197 5.360 1.00 96.38 92 PHE A CA 1
ATOM 736 C C . PHE A 1 92 ? -3.708 0.735 6.628 1.00 96.38 92 PHE A C 1
ATOM 738 O O . PHE A 1 92 ? -4.301 0.656 7.695 1.00 96.38 92 PHE A O 1
ATOM 745 N N . PHE A 1 93 ? -2.546 1.364 6.496 1.00 94.75 93 PHE A N 1
ATOM 746 C CA . PHE A 1 93 ? -1.838 1.927 7.633 1.00 94.75 93 PHE A CA 1
ATOM 747 C C . PHE A 1 93 ? -2.643 2.997 8.391 1.00 94.75 93 PHE A C 1
ATOM 749 O O . PHE A 1 93 ? -2.631 3.035 9.617 1.00 94.75 93 PHE A O 1
ATOM 756 N N . LEU A 1 94 ? -3.348 3.873 7.670 1.00 93.12 94 LEU A N 1
ATOM 757 C CA . LEU A 1 94 ? -4.099 4.970 8.285 1.00 93.12 94 LEU A CA 1
ATOM 758 C C . LEU A 1 94 ? -5.495 4.562 8.766 1.00 93.12 94 LEU A C 1
ATOM 760 O O . LEU A 1 94 ? -5.992 5.113 9.744 1.00 93.12 94 LEU A O 1
ATOM 764 N N . ASN A 1 95 ? -6.149 3.639 8.061 1.00 95.69 95 ASN A N 1
ATOM 765 C CA . ASN A 1 95 ? -7.600 3.458 8.151 1.00 95.69 95 ASN A CA 1
ATOM 766 C C . ASN A 1 95 ? -8.025 2.019 8.466 1.00 95.69 95 ASN A C 1
ATOM 768 O O . ASN A 1 95 ? -9.227 1.752 8.527 1.00 95.69 95 ASN A O 1
ATOM 772 N N . ALA A 1 96 ? -7.076 1.105 8.675 1.00 96.50 96 ALA A N 1
ATOM 773 C CA . ALA A 1 96 ? -7.340 -0.248 9.141 1.00 96.50 96 ALA A CA 1
ATOM 774 C C . ALA A 1 96 ? -6.649 -0.514 10.484 1.00 96.50 96 ALA A C 1
ATOM 776 O O . ALA A 1 96 ? -5.607 0.063 10.794 1.00 96.50 96 ALA A O 1
ATOM 777 N N . ARG A 1 97 ? -7.232 -1.417 11.269 1.00 96.12 97 ARG A N 1
ATOM 778 C CA . ARG A 1 97 ? -6.598 -2.027 12.440 1.00 96.12 97 ARG A CA 1
ATOM 779 C C . ARG A 1 97 ? -6.765 -3.538 12.366 1.00 96.12 97 ARG A C 1
ATOM 781 O O . ARG A 1 97 ? -7.798 -4.020 11.911 1.00 96.12 97 ARG A O 1
ATOM 788 N N . PHE A 1 98 ? -5.750 -4.267 12.793 1.00 97.31 98 PHE A N 1
ATOM 789 C CA . PHE A 1 98 ? -5.712 -5.724 12.743 1.00 97.31 98 PHE A CA 1
ATOM 790 C C . PHE A 1 98 ? -5.956 -6.279 14.150 1.00 97.31 98 PHE A C 1
ATOM 792 O O . PHE A 1 98 ? -5.383 -5.765 15.110 1.00 97.31 98 PHE A O 1
ATOM 799 N N . ASP A 1 99 ? -6.839 -7.272 14.284 1.00 97.50 99 ASP A N 1
ATOM 800 C CA . ASP A 1 99 ? -7.117 -7.934 15.566 1.00 97.50 99 ASP A CA 1
ATOM 801 C C . ASP A 1 99 ? -6.942 -9.455 15.429 1.00 97.50 99 ASP A C 1
ATOM 803 O O . ASP A 1 99 ? -7.872 -10.143 14.990 1.00 97.50 99 ASP A O 1
ATOM 807 N N . PRO A 1 100 ? -5.773 -10.003 15.811 1.00 97.44 100 PRO A N 1
ATOM 808 C CA . PRO A 1 100 ? -5.483 -11.429 15.667 1.00 97.44 100 PRO A CA 1
ATOM 809 C C . PRO A 1 100 ? -6.296 -12.307 16.625 1.00 97.44 100 PRO A C 1
ATOM 811 O O . PRO A 1 100 ? -6.322 -13.521 16.468 1.00 97.44 100 PRO A O 1
ATOM 814 N N . ARG A 1 101 ? -6.962 -11.718 17.627 1.00 97.56 101 ARG A N 1
ATOM 815 C CA . ARG A 1 101 ? -7.773 -12.462 18.604 1.00 97.56 101 ARG A CA 1
ATOM 816 C C . ARG A 1 101 ? -9.178 -12.759 18.086 1.00 97.56 101 ARG A C 1
ATOM 818 O O . ARG A 1 101 ? -9.884 -13.570 18.677 1.00 97.56 101 ARG A O 1
ATOM 825 N N . GLN A 1 102 ? -9.604 -12.071 17.028 1.00 97.38 102 GLN A N 1
ATOM 826 C CA . GLN A 1 102 ? -10.884 -12.332 16.378 1.00 97.38 102 GLN A CA 1
ATOM 827 C C . GLN A 1 102 ? -10.759 -13.515 15.412 1.00 97.38 102 GLN A C 1
ATOM 829 O O . GLN A 1 102 ? -9.695 -13.705 14.824 1.00 97.38 102 GLN A O 1
ATOM 834 N N . PRO A 1 103 ? -11.831 -14.300 15.218 1.00 97.25 103 PRO A N 1
ATOM 835 C CA . PRO A 1 103 ? -11.805 -15.426 14.294 1.00 97.25 103 PRO A CA 1
ATOM 836 C C . PRO A 1 103 ? -11.556 -14.958 12.857 1.00 97.25 103 PRO A C 1
ATOM 838 O O . PRO A 1 103 ? -12.027 -13.896 12.446 1.00 97.25 103 PRO A O 1
ATOM 841 N N . ILE A 1 104 ? -10.844 -15.779 12.084 1.00 97.12 104 ILE A N 1
ATOM 842 C CA . ILE A 1 104 ? -10.664 -15.559 10.646 1.00 97.12 104 ILE A CA 1
ATOM 843 C C . ILE A 1 104 ? -12.047 -15.500 9.985 1.00 97.12 104 ILE A C 1
ATOM 845 O O . ILE A 1 104 ? -12.879 -16.387 10.178 1.00 97.12 104 ILE A O 1
ATOM 849 N N . ALA A 1 105 ? -12.291 -14.430 9.231 1.00 97.06 105 ALA A N 1
ATOM 850 C CA . ALA A 1 105 ? -13.542 -14.222 8.516 1.00 97.06 105 ALA A CA 1
ATOM 851 C C . ALA A 1 105 ? -13.558 -14.983 7.181 1.00 97.06 105 ALA A C 1
ATOM 853 O O . ALA A 1 105 ? -12.525 -15.429 6.680 1.00 97.06 105 ALA A O 1
ATOM 854 N N . ASP A 1 106 ? -14.738 -15.111 6.579 1.00 96.88 106 ASP A N 1
ATOM 855 C CA . ASP A 1 106 ? -14.850 -15.677 5.238 1.00 96.88 106 ASP A CA 1
ATOM 856 C C . ASP A 1 106 ? -14.346 -14.707 4.146 1.00 96.88 106 ASP A C 1
ATOM 858 O O . ASP A 1 106 ? -14.125 -13.507 4.359 1.00 96.88 106 ASP A O 1
ATOM 862 N N . GLU A 1 107 ? -14.164 -15.232 2.932 1.00 96.00 107 GLU A N 1
ATOM 863 C CA . GLU A 1 107 ? -13.659 -14.453 1.798 1.00 96.00 107 GLU A CA 1
ATOM 864 C C . GLU A 1 107 ? -14.576 -13.267 1.438 1.00 96.00 107 GLU A C 1
ATOM 866 O O . GLU A 1 107 ? -14.108 -12.186 1.057 1.00 96.00 107 GLU A O 1
ATOM 871 N N . ARG A 1 108 ? -15.899 -13.444 1.551 1.00 97.31 108 ARG A N 1
ATOM 872 C CA . ARG A 1 108 ? -16.884 -12.409 1.205 1.00 97.31 108 ARG A CA 1
ATOM 873 C C . ARG A 1 108 ? -16.747 -11.217 2.144 1.00 97.31 108 ARG A C 1
ATOM 875 O O . ARG A 1 108 ? -16.798 -10.067 1.691 1.00 97.31 108 ARG A O 1
ATOM 882 N N . GLU A 1 109 ? -16.548 -11.487 3.422 1.00 97.75 109 GLU A N 1
ATOM 883 C CA . GLU A 1 109 ? -16.354 -10.480 4.443 1.00 97.75 109 GLU A CA 1
ATOM 884 C C . GLU A 1 109 ? -15.011 -9.767 4.266 1.00 97.75 109 GLU A C 1
ATOM 886 O O . GLU A 1 109 ? -14.984 -8.535 4.193 1.00 97.75 109 GLU A O 1
ATOM 891 N N . TYR A 1 110 ? -13.909 -10.492 4.041 1.00 98.31 110 TYR A N 1
ATOM 892 C CA . TYR A 1 110 ? -12.627 -9.845 3.740 1.00 98.31 110 TYR A CA 1
ATOM 893 C C . TYR A 1 110 ? -12.693 -8.968 2.493 1.00 98.31 110 TYR A C 1
ATOM 895 O O . TYR A 1 110 ? -12.179 -7.847 2.491 1.00 98.31 110 TYR A O 1
ATOM 903 N N . ARG A 1 111 ? -13.395 -9.404 1.446 1.00 97.62 111 ARG A N 1
ATOM 904 C CA . ARG A 1 111 ? -13.615 -8.597 0.241 1.00 97.62 111 ARG A CA 1
ATOM 905 C C . ARG A 1 111 ? -14.330 -7.286 0.567 1.00 97.62 111 ARG A C 1
ATOM 907 O O . ARG A 1 111 ? -13.947 -6.233 0.048 1.00 97.62 111 ARG A O 1
ATOM 914 N N . ARG A 1 112 ? -15.351 -7.324 1.426 1.00 97.75 112 ARG A N 1
ATOM 915 C CA . ARG A 1 112 ? -16.083 -6.134 1.889 1.00 97.75 112 ARG A CA 1
ATOM 916 C C . ARG A 1 112 ? -15.172 -5.194 2.681 1.00 97.75 112 ARG A C 1
ATOM 918 O O . ARG A 1 112 ? -15.146 -3.994 2.397 1.00 97.75 112 ARG A O 1
ATOM 925 N N . LEU A 1 113 ? -14.400 -5.731 3.624 1.00 98.12 113 LEU A N 1
ATOM 926 C CA . LEU A 1 113 ? -13.482 -4.966 4.470 1.00 98.12 113 LEU A CA 1
ATOM 927 C C . LEU A 1 113 ? -12.369 -4.304 3.649 1.00 98.12 113 LEU A C 1
ATOM 929 O O . LEU A 1 113 ? -12.157 -3.095 3.764 1.00 98.12 113 LEU A O 1
ATOM 933 N N . VAL A 1 114 ? -11.725 -5.051 2.747 1.00 97.31 114 VAL A N 1
ATOM 934 C CA . VAL A 1 114 ? -10.692 -4.525 1.842 1.00 97.31 114 VAL A CA 1
ATOM 935 C C . VAL A 1 114 ? -11.252 -3.394 0.988 1.00 97.31 114 VAL A C 1
ATOM 937 O O . VAL A 1 114 ? -10.640 -2.332 0.906 1.00 97.31 114 VAL A O 1
ATOM 940 N N . ARG A 1 115 ? -12.443 -3.557 0.398 1.00 95.94 115 ARG A N 1
ATOM 941 C CA . ARG A 1 115 ? -13.080 -2.486 -0.388 1.00 95.94 115 ARG A CA 1
ATOM 942 C C . ARG A 1 115 ? -13.348 -1.239 0.449 1.00 95.94 115 ARG A C 1
ATOM 944 O O . ARG A 1 115 ? -13.117 -0.136 -0.040 1.00 95.94 115 ARG A O 1
ATOM 951 N N . ARG A 1 116 ? -13.772 -1.396 1.706 1.00 96.88 116 ARG A N 1
ATOM 952 C CA . ARG A 1 116 ? -13.983 -0.271 2.629 1.00 96.88 116 ARG A CA 1
ATOM 953 C C . ARG A 1 116 ? -12.678 0.476 2.921 1.00 96.88 116 ARG A C 1
ATOM 955 O O . ARG A 1 116 ? -12.658 1.702 2.838 1.00 96.88 116 ARG A O 1
ATOM 962 N N . VAL A 1 117 ? -11.579 -0.238 3.178 1.00 96.62 117 VAL A N 1
ATOM 963 C CA . VAL A 1 117 ? -10.250 0.378 3.349 1.00 96.62 117 VAL A CA 1
ATOM 964 C C . VAL A 1 117 ? -9.810 1.074 2.062 1.00 96.62 117 VAL A C 1
ATOM 966 O O . VAL A 1 117 ? -9.404 2.233 2.086 1.00 96.62 117 VAL A O 1
ATOM 969 N N . VAL A 1 118 ? -9.937 0.416 0.912 1.00 94.12 118 VAL A N 1
ATOM 970 C CA . VAL A 1 118 ? -9.497 0.948 -0.386 1.00 94.12 118 VAL A CA 1
ATOM 971 C C . VAL A 1 118 ? -10.326 2.157 -0.847 1.00 94.12 118 VAL A C 1
ATOM 973 O O . VAL A 1 118 ? -9.803 2.992 -1.595 1.00 94.12 118 VAL A O 1
ATOM 976 N N . ALA A 1 119 ? -11.575 2.282 -0.390 1.00 92.56 119 ALA A N 1
ATOM 977 C CA . ALA A 1 119 ? -12.440 3.444 -0.604 1.00 92.56 119 ALA A CA 1
ATOM 978 C C . ALA A 1 119 ? -12.121 4.629 0.328 1.00 92.56 119 ALA A C 1
ATOM 980 O O . ALA A 1 119 ? -12.517 5.757 0.037 1.00 92.56 119 ALA A O 1
ATOM 981 N N . SER A 1 120 ? -11.395 4.402 1.427 1.00 92.44 120 SER A N 1
ATOM 982 C CA . SER A 1 120 ? -11.016 5.466 2.363 1.00 92.44 120 SER A CA 1
ATOM 983 C C . SER A 1 120 ? -10.036 6.472 1.742 1.00 92.44 120 SER A C 1
ATOM 985 O O . SER A 1 120 ? -9.361 6.199 0.746 1.00 92.44 120 SER A O 1
ATOM 987 N N . SER A 1 121 ? -9.909 7.659 2.336 1.00 88.19 121 SER A N 1
ATOM 988 C CA . SER A 1 121 ? -8.928 8.638 1.863 1.00 88.19 121 SER A CA 1
ATOM 989 C C . SER A 1 121 ? -7.509 8.156 2.173 1.00 88.19 121 SER A C 1
ATOM 991 O O . SER A 1 121 ? -7.185 7.967 3.343 1.00 88.19 121 SER A O 1
ATOM 993 N N . PRO A 1 122 ? -6.597 8.066 1.185 1.00 87.56 122 PRO A N 1
ATOM 994 C CA . PRO A 1 122 ? -5.200 7.760 1.467 1.00 87.56 122 PRO A CA 1
ATOM 995 C C . PRO A 1 122 ? -4.502 8.898 2.213 1.00 87.56 122 PRO A C 1
ATOM 997 O O . PRO A 1 122 ? -3.352 8.722 2.576 1.00 87.56 122 PRO A O 1
ATOM 1000 N N . ARG A 1 123 ? -5.136 10.074 2.377 1.00 84.56 123 ARG A N 1
ATOM 1001 C CA . ARG A 1 123 ? -4.540 11.290 2.958 1.00 84.56 123 ARG A CA 1
ATOM 1002 C C . ARG A 1 123 ? -4.995 11.608 4.375 1.00 84.56 123 ARG A C 1
ATOM 1004 O O . ARG A 1 123 ? -4.354 12.444 5.001 1.00 84.56 123 ARG A O 1
ATOM 1011 N N . ARG A 1 124 ? -6.087 11.005 4.841 1.00 86.00 124 ARG A N 1
ATOM 1012 C CA . ARG A 1 124 ? -6.682 11.271 6.153 1.00 86.00 124 ARG A CA 1
ATOM 1013 C C . ARG A 1 124 ? -6.675 9.977 6.953 1.00 86.00 124 ARG A C 1
ATOM 1015 O O . ARG A 1 124 ? -6.999 8.942 6.381 1.00 86.00 124 ARG A O 1
ATOM 1022 N N . SER A 1 125 ? -6.297 10.073 8.223 1.00 88.88 125 SER A N 1
ATOM 1023 C CA . SER A 1 125 ? -6.454 8.985 9.186 1.00 88.88 125 SER A CA 1
ATOM 1024 C C . SER A 1 125 ? -7.864 9.017 9.748 1.00 88.88 125 SER A C 1
ATOM 1026 O O . SER A 1 125 ? -8.364 10.095 10.071 1.00 88.88 125 SER A O 1
ATOM 1028 N N . LEU A 1 126 ? -8.482 7.848 9.868 1.00 89.56 126 LEU A N 1
ATOM 1029 C CA . LEU A 1 126 ? -9.689 7.674 10.664 1.00 89.56 126 LEU A CA 1
ATOM 1030 C C . LEU A 1 126 ? -9.332 7.672 12.161 1.00 89.56 126 LEU A C 1
ATOM 1032 O O . LEU A 1 126 ? -8.241 7.201 12.514 1.00 89.56 126 LEU A O 1
ATOM 1036 N N . PRO A 1 127 ? -10.231 8.161 13.036 1.00 90.50 127 PRO A N 1
ATOM 1037 C CA . PRO A 1 127 ? -10.141 7.923 14.475 1.00 90.50 127 PRO A CA 1
ATOM 1038 C C . PRO A 1 127 ? -10.106 6.422 14.790 1.00 90.50 127 PRO A C 1
ATOM 1040 O O . PRO A 1 127 ? -10.690 5.622 14.059 1.00 90.50 127 PRO A O 1
ATOM 1043 N N . GLU A 1 128 ? -9.462 6.026 15.892 1.00 88.25 128 GLU A N 1
ATOM 1044 C CA . GLU A 1 128 ? -9.218 4.608 16.213 1.00 8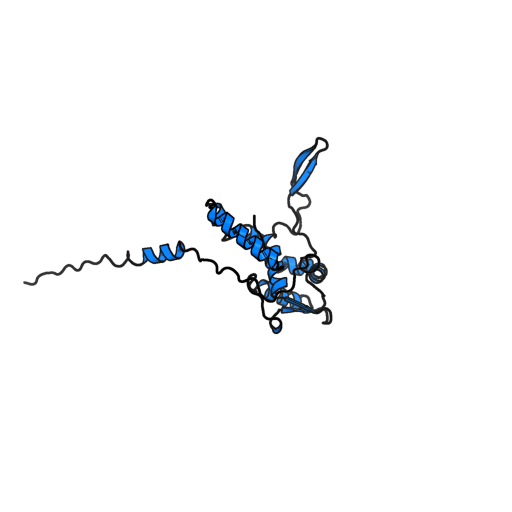8.25 128 GLU A CA 1
ATOM 1045 C C . GLU A 1 128 ? -10.500 3.752 16.241 1.00 88.25 128 GLU A C 1
ATOM 1047 O O . GLU A 1 128 ? -10.522 2.649 15.697 1.00 88.25 128 GLU A O 1
ATOM 1052 N N . GLY A 1 129 ? -11.599 4.283 16.791 1.00 90.44 129 GLY A N 1
ATOM 1053 C CA . GLY A 1 129 ? -12.897 3.594 16.831 1.00 90.44 129 GLY A CA 1
ATOM 1054 C C . GLY A 1 129 ? -13.582 3.426 15.467 1.00 90.44 129 GLY A C 1
ATOM 1055 O O . GLY A 1 129 ? -14.450 2.568 15.320 1.00 90.44 129 GLY A O 1
ATOM 1056 N N . GLU A 1 130 ? -13.182 4.203 14.458 1.00 93.44 130 GLU A N 1
ATOM 1057 C CA . GLU A 1 130 ? -13.760 4.176 13.107 1.00 93.44 130 GLU A CA 1
ATOM 1058 C C . GLU A 1 130 ? -12.928 3.362 12.108 1.00 93.44 130 GLU A C 1
ATOM 1060 O O . GLU A 1 130 ? -13.405 3.056 11.006 1.00 93.44 130 GLU A O 1
ATOM 1065 N N . LYS A 1 131 ? -11.691 2.997 12.476 1.00 95.62 131 LYS A N 1
ATOM 1066 C CA . LYS A 1 131 ? -10.812 2.184 11.632 1.00 95.62 131 LYS A CA 1
ATOM 1067 C C . LYS A 1 131 ? -11.464 0.845 11.310 1.00 95.62 131 LYS A C 1
ATOM 1069 O O . LYS A 1 131 ? -12.093 0.197 12.148 1.00 95.62 131 LYS A O 1
ATOM 1074 N N . VAL A 1 132 ? -11.281 0.408 10.068 1.00 97.62 132 VAL A N 1
ATOM 1075 C CA . VAL A 1 132 ? -11.789 -0.882 9.602 1.00 97.62 132 VAL A CA 1
ATOM 1076 C C . VAL A 1 132 ? -11.025 -1.991 10.313 1.00 97.62 132 VAL A C 1
ATOM 1078 O O . VAL A 1 132 ? -9.807 -2.086 10.180 1.00 97.62 132 VAL A O 1
ATOM 1081 N N . VAL A 1 133 ? -11.737 -2.828 11.062 1.00 98.12 133 VAL A N 1
ATOM 1082 C CA . VAL A 1 133 ? -11.132 -3.966 11.757 1.00 98.12 133 VAL A CA 1
ATOM 1083 C C . VAL A 1 133 ? -10.960 -5.117 10.779 1.00 98.12 133 VAL A C 1
ATOM 1085 O O . VAL A 1 133 ? -11.933 -5.535 10.154 1.00 98.12 133 VAL A O 1
ATOM 1088 N N . ILE A 1 134 ? -9.736 -5.617 10.649 1.00 98.31 134 ILE A N 1
ATOM 1089 C CA . ILE A 1 134 ? -9.419 -6.838 9.912 1.00 98.31 134 ILE A CA 1
ATOM 1090 C C . ILE A 1 134 ? -9.181 -7.950 10.943 1.00 98.31 134 ILE A C 1
ATOM 1092 O O . ILE A 1 134 ? -8.183 -7.892 11.668 1.00 98.31 134 ILE A O 1
ATOM 1096 N N . PRO A 1 135 ? -10.094 -8.927 11.058 1.00 98.19 135 PRO A N 1
ATOM 1097 C CA . PRO A 1 135 ? -9.981 -9.978 12.062 1.00 98.19 135 PRO A CA 1
ATOM 1098 C C . PRO A 1 135 ? -9.002 -11.080 11.634 1.00 98.19 135 PRO A C 1
ATOM 1100 O O . PRO A 1 135 ? -8.831 -11.331 10.436 1.00 98.19 135 PRO A O 1
ATOM 1103 N N . GLY A 1 136 ? -8.402 -11.761 12.611 1.00 97.94 136 GLY A N 1
ATOM 1104 C CA . GLY A 1 136 ? -7.661 -13.015 12.423 1.00 97.94 136 GLY A CA 1
ATOM 1105 C C . GLY A 1 136 ? -6.199 -12.883 12.000 1.00 97.94 136 GLY A C 1
ATOM 1106 O O . GLY A 1 136 ? -5.549 -13.898 11.786 1.00 97.94 136 GLY A O 1
ATOM 1107 N N . TYR A 1 137 ? -5.671 -11.662 11.893 1.00 98.12 137 TYR A N 1
ATOM 1108 C CA . TYR A 1 137 ? -4.275 -11.407 11.522 1.00 98.12 137 TYR A CA 1
ATOM 1109 C C . TYR A 1 137 ? -3.689 -10.299 12.392 1.00 98.12 137 TYR A C 1
ATOM 1111 O O . TYR A 1 137 ? -4.433 -9.452 12.889 1.00 98.12 137 TYR A O 1
ATOM 1119 N N . ALA A 1 138 ? -2.369 -10.287 12.572 1.00 97.12 138 ALA A N 1
ATOM 1120 C CA . ALA A 1 138 ? -1.683 -9.289 13.387 1.00 97.12 138 ALA A CA 1
ATOM 1121 C C . ALA A 1 138 ? -1.370 -7.993 12.625 1.00 97.12 138 ALA A C 1
ATOM 1123 O O . ALA A 1 138 ? -1.287 -6.926 13.237 1.00 97.12 138 ALA A O 1
ATOM 1124 N N . ASP A 1 139 ? -1.167 -8.073 11.308 1.00 97.56 139 ASP A N 1
ATOM 1125 C CA . ASP A 1 139 ? -0.801 -6.935 10.463 1.00 97.56 139 ASP A CA 1
ATOM 1126 C C . ASP A 1 139 ? -1.043 -7.182 8.961 1.00 97.56 139 ASP A C 1
ATOM 1128 O O . ASP A 1 139 ? -1.537 -8.233 8.538 1.00 97.56 139 ASP A O 1
ATOM 1132 N N . LEU A 1 140 ? -0.722 -6.172 8.140 1.00 97.94 140 LEU A N 1
ATOM 1133 C CA . LEU A 1 140 ? -0.920 -6.217 6.693 1.00 97.94 140 LEU A CA 1
ATOM 1134 C C . LEU A 1 140 ? -0.034 -7.273 6.031 1.00 97.94 140 LEU A C 1
ATOM 1136 O O . LEU A 1 140 ? -0.475 -7.908 5.072 1.00 97.94 140 LEU A O 1
ATOM 1140 N N . ARG A 1 141 ? 1.197 -7.469 6.512 1.00 97.75 141 ARG A N 1
ATOM 1141 C CA . ARG A 1 141 ? 2.126 -8.460 5.959 1.00 97.75 141 ARG A CA 1
ATOM 1142 C C . ARG A 1 141 ? 1.552 -9.863 6.111 1.00 97.75 141 ARG A C 1
ATOM 1144 O O . ARG A 1 141 ? 1.484 -10.596 5.128 1.00 97.75 141 ARG A O 1
ATOM 1151 N N . GLU A 1 142 ? 1.099 -10.217 7.308 1.00 98.12 142 GLU A N 1
ATOM 1152 C CA . GLU A 1 142 ? 0.496 -11.524 7.570 1.00 98.12 142 GLU A CA 1
ATOM 1153 C C . GLU A 1 142 ? -0.806 -11.717 6.781 1.00 98.12 142 GLU A C 1
ATOM 1155 O O . GLU A 1 142 ? -0.940 -12.685 6.028 1.00 98.12 142 GLU A O 1
ATOM 1160 N N . PHE A 1 143 ? -1.721 -10.746 6.861 1.00 98.38 143 PHE A N 1
ATOM 1161 C CA . PHE A 1 143 ? -2.989 -10.784 6.133 1.00 98.38 143 PHE A CA 1
ATOM 1162 C C . PHE A 1 143 ? -2.783 -10.937 4.625 1.00 98.38 143 PHE A C 1
ATOM 1164 O O . PHE A 1 143 ? -3.457 -11.730 3.971 1.00 98.38 143 PHE A O 1
ATOM 1171 N N . SER A 1 144 ? -1.831 -10.194 4.060 1.00 97.88 144 SER A N 1
ATOM 1172 C CA . SER A 1 144 ? -1.586 -10.212 2.620 1.00 97.88 144 SER A CA 1
ATOM 1173 C C . SER A 1 144 ? -0.870 -11.447 2.113 1.00 97.88 144 SER A C 1
ATOM 1175 O O . SER A 1 144 ? -1.031 -11.772 0.940 1.00 97.88 144 SER A O 1
ATOM 1177 N N . ARG A 1 145 ? -0.138 -12.150 2.980 1.00 97.56 145 ARG A N 1
ATOM 1178 C CA . ARG A 1 145 ? 0.405 -13.472 2.671 1.00 97.56 145 ARG A CA 1
ATOM 1179 C C . ARG A 1 145 ? -0.710 -14.511 2.568 1.00 97.56 145 ARG A C 1
ATOM 1181 O O . ARG A 1 145 ? -0.682 -15.337 1.667 1.00 97.56 145 ARG A O 1
ATOM 1188 N N . ALA A 1 146 ? -1.692 -14.455 3.467 1.00 97.25 146 ALA A N 1
ATOM 1189 C CA . ALA A 1 146 ? -2.805 -15.404 3.484 1.00 97.25 146 ALA A CA 1
ATOM 1190 C C . ALA A 1 146 ? -3.875 -15.104 2.417 1.00 97.25 146 ALA A C 1
ATOM 1192 O O . ALA A 1 146 ? -4.452 -16.021 1.844 1.00 97.25 146 ALA A O 1
ATOM 1193 N N . GLN A 1 147 ? -4.145 -13.824 2.142 1.00 97.25 147 GLN A N 1
ATOM 1194 C CA . GLN A 1 147 ? -5.253 -13.364 1.289 1.00 97.25 147 GLN A CA 1
ATOM 1195 C C . GLN A 1 147 ? -4.759 -12.664 0.010 1.00 97.25 147 GLN A C 1
ATOM 1197 O O . GLN A 1 147 ? -5.373 -11.710 -0.480 1.00 97.25 147 GLN A O 1
ATOM 1202 N N . GLU A 1 148 ? -3.629 -13.120 -0.540 1.00 96.31 148 GLU A N 1
ATOM 1203 C CA . GLU A 1 148 ? -2.936 -12.486 -1.669 1.00 96.31 148 GLU A CA 1
ATOM 1204 C C . GLU A 1 148 ? -3.840 -12.289 -2.894 1.00 96.31 148 GLU A C 1
ATOM 1206 O O . GLU A 1 148 ? -3.975 -11.169 -3.397 1.00 96.31 148 GLU A O 1
ATOM 1211 N N . ALA A 1 149 ? -4.500 -13.356 -3.355 1.00 95.06 149 ALA A N 1
ATOM 1212 C CA . ALA A 1 149 ? -5.367 -13.311 -4.533 1.00 95.06 149 ALA A CA 1
ATOM 1213 C C . ALA A 1 149 ? -6.523 -12.311 -4.353 1.00 95.06 149 ALA A C 1
ATOM 1215 O O . ALA A 1 149 ? -6.831 -11.522 -5.252 1.00 95.06 149 ALA A O 1
ATOM 1216 N N . LEU A 1 150 ? -7.117 -12.280 -3.155 1.00 95.75 150 LEU A N 1
ATOM 1217 C CA . LEU A 1 150 ? -8.184 -11.347 -2.807 1.00 95.75 150 LEU A CA 1
ATOM 1218 C C . LEU A 1 150 ? -7.694 -9.898 -2.860 1.00 95.75 150 LEU A C 1
ATOM 1220 O O . LEU A 1 150 ? -8.382 -9.038 -3.419 1.00 95.75 150 LEU A O 1
ATOM 1224 N N . LEU A 1 151 ? -6.515 -9.605 -2.312 1.00 96.00 151 LEU A N 1
ATOM 1225 C CA . LEU A 1 151 ? -5.957 -8.251 -2.313 1.00 96.00 151 LEU A CA 1
ATOM 1226 C C . LEU A 1 151 ? -5.576 -7.791 -3.717 1.00 96.00 151 LEU A C 1
ATOM 1228 O O . LEU A 1 151 ? -5.948 -6.681 -4.105 1.00 96.00 151 LEU A O 1
ATOM 1232 N N . LYS A 1 152 ? -4.916 -8.646 -4.507 1.00 93.94 152 LYS A N 1
ATOM 1233 C CA . LYS A 1 152 ? -4.604 -8.360 -5.915 1.00 93.94 152 LYS A CA 1
ATOM 1234 C C . LYS A 1 152 ? -5.875 -8.026 -6.707 1.00 93.94 152 LYS A C 1
ATOM 1236 O O . LYS A 1 152 ? -5.885 -7.062 -7.468 1.00 93.94 152 LYS A O 1
ATOM 1241 N N . ALA A 1 153 ? -6.976 -8.737 -6.456 1.00 92.19 153 ALA A N 1
ATOM 1242 C CA . ALA A 1 153 ? -8.254 -8.498 -7.126 1.00 92.19 153 ALA A CA 1
ATOM 1243 C C . ALA A 1 153 ? -9.001 -7.230 -6.658 1.00 92.19 153 ALA A C 1
ATOM 1245 O O . ALA A 1 153 ? -9.795 -6.675 -7.418 1.00 92.19 153 ALA A O 1
ATOM 1246 N N . ASN A 1 154 ? -8.797 -6.762 -5.418 1.00 91.94 154 ASN A N 1
ATOM 1247 C CA . ASN A 1 154 ? -9.620 -5.694 -4.823 1.00 91.94 154 ASN A CA 1
ATOM 1248 C C . ASN A 1 154 ? -8.879 -4.366 -4.566 1.00 91.94 154 ASN A C 1
ATOM 1250 O O . ASN A 1 154 ? -9.535 -3.348 -4.337 1.00 91.94 154 ASN A O 1
ATOM 1254 N N . CYS A 1 155 ? -7.546 -4.319 -4.652 1.00 87.56 155 CYS A N 1
ATOM 1255 C CA . CYS A 1 155 ? -6.776 -3.075 -4.500 1.00 87.56 155 CYS A CA 1
ATOM 1256 C C . CYS A 1 155 ? -6.858 -2.148 -5.734 1.00 87.56 155 CYS A C 1
ATOM 1258 O O . CYS A 1 155 ? -6.622 -0.939 -5.621 1.00 87.56 155 CYS A O 1
ATOM 1260 N N . GLY A 1 156 ? -7.280 -2.673 -6.890 1.00 81.75 156 GLY A N 1
ATOM 1261 C CA . GLY A 1 156 ? -7.487 -1.939 -8.144 1.00 81.75 156 GLY A CA 1
ATOM 1262 C C . GLY A 1 156 ? -6.475 -2.304 -9.234 1.00 81.75 156 GLY A C 1
ATOM 1263 O O . GLY A 1 156 ? -5.438 -2.889 -8.955 1.00 81.75 156 GLY A O 1
ATOM 1264 N N . GLY A 1 157 ? -6.780 -1.956 -10.488 1.00 76.88 157 GLY A N 1
ATOM 1265 C CA . GLY A 1 157 ? -5.975 -2.372 -11.643 1.00 76.88 157 GLY A CA 1
ATOM 1266 C C . GLY A 1 157 ? -4.778 -1.470 -11.971 1.00 76.88 157 GLY A C 1
ATOM 1267 O O . GLY A 1 157 ? -4.772 -0.274 -11.661 1.00 76.88 157 GLY A O 1
ATOM 1268 N N . ALA A 1 158 ? -3.806 -2.040 -12.692 1.00 68.38 158 ALA A N 1
ATOM 1269 C CA . ALA A 1 158 ? -2.579 -1.384 -13.157 1.00 68.38 158 ALA A CA 1
ATOM 1270 C C . ALA A 1 158 ? -2.799 -0.110 -13.993 1.00 68.38 158 ALA A C 1
ATOM 1272 O O . ALA A 1 158 ? -1.928 0.753 -14.029 1.00 68.38 158 ALA A O 1
ATOM 1273 N N . TRP A 1 159 ? -3.960 0.070 -14.636 1.00 66.38 159 TRP A N 1
ATOM 1274 C CA . TRP A 1 159 ? -4.250 1.253 -15.462 1.00 66.38 159 TRP A CA 1
ATOM 1275 C C . TRP A 1 159 ? -4.124 2.583 -14.692 1.00 66.38 159 TRP A C 1
ATOM 1277 O O . TRP A 1 159 ? -3.750 3.604 -15.269 1.00 66.38 159 TRP A O 1
ATOM 1287 N N . ARG A 1 160 ? -4.359 2.574 -13.369 1.00 65.69 160 ARG A N 1
ATOM 1288 C CA . ARG A 1 160 ? -4.174 3.749 -12.494 1.00 65.69 160 ARG A CA 1
ATOM 1289 C C . ARG A 1 160 ? -2.712 4.192 -12.382 1.00 65.69 160 ARG A C 1
ATOM 1291 O O . ARG A 1 160 ? -2.449 5.320 -11.971 1.00 65.69 160 ARG A O 1
ATOM 1298 N N . SER A 1 161 ? -1.775 3.320 -12.745 1.00 59.66 161 SER A N 1
ATOM 1299 C CA . SER A 1 161 ? -0.360 3.658 -12.881 1.00 59.66 161 SER A CA 1
ATOM 1300 C C . SER A 1 161 ? -0.062 4.435 -14.165 1.00 59.66 161 SER A C 1
ATOM 1302 O O . SER A 1 161 ? 0.907 5.180 -14.210 1.00 59.66 161 SER A O 1
ATOM 1304 N N . TYR A 1 162 ? -0.901 4.294 -15.193 1.00 59.72 162 TYR A N 1
ATOM 1305 C CA . TYR A 1 162 ? -0.714 4.937 -16.494 1.00 59.72 162 TYR A CA 1
ATOM 1306 C C . TYR A 1 162 ? -1.400 6.305 -16.582 1.00 59.72 162 TYR A C 1
ATOM 1308 O O . TYR A 1 162 ? -0.831 7.255 -17.117 1.00 59.72 162 TYR A O 1
ATOM 1316 N N . PHE A 1 163 ? -2.600 6.432 -16.012 1.00 60.59 163 PHE A N 1
ATOM 1317 C CA . PHE A 1 163 ? -3.406 7.650 -16.104 1.00 60.59 163 PHE A CA 1
ATOM 1318 C C . PHE A 1 163 ? -3.491 8.367 -14.762 1.00 60.59 163 PHE A C 1
ATOM 1320 O O . PHE A 1 163 ? -4.436 8.190 -13.992 1.00 60.59 163 PHE A O 1
ATOM 1327 N N . GLN A 1 164 ? -2.499 9.214 -14.486 1.00 63.06 164 GLN A N 1
ATOM 1328 C CA . GLN A 1 164 ? -2.527 10.094 -13.325 1.00 63.06 164 GLN A CA 1
ATOM 1329 C C . GLN A 1 164 ? -2.786 11.539 -13.722 1.00 63.06 164 GLN A C 1
ATOM 1331 O O . GLN A 1 164 ? -2.073 12.115 -14.538 1.00 63.06 164 GLN A O 1
ATOM 1336 N N . ARG A 1 165 ? -3.715 12.185 -13.007 1.00 58.22 165 ARG A N 1
ATOM 1337 C CA . ARG A 1 165 ? -3.897 13.647 -13.036 1.00 58.22 165 ARG A CA 1
ATOM 1338 C C . ARG A 1 165 ? -2.630 14.400 -12.592 1.00 58.22 165 ARG A C 1
ATOM 1340 O O . ARG A 1 165 ? -2.608 15.611 -12.673 1.00 58.22 165 ARG A O 1
ATOM 1347 N N . GLY A 1 166 ? -1.588 13.735 -12.090 1.00 56.47 166 GLY A N 1
ATOM 1348 C CA . GLY A 1 166 ? -0.285 14.349 -11.809 1.00 56.47 166 GLY A CA 1
ATOM 1349 C C . GLY A 1 166 ? 0.632 14.455 -13.031 1.00 56.47 166 GLY A C 1
ATOM 1350 O O . GLY A 1 166 ? 1.466 15.355 -13.072 1.00 56.47 166 GLY A O 1
ATOM 1351 N N . HIS A 1 167 ? 0.452 13.598 -14.045 1.00 61.91 167 HIS A N 1
ATOM 1352 C CA . HIS A 1 167 ? 1.359 13.504 -15.192 1.00 61.91 167 HIS A CA 1
ATOM 1353 C C . HIS A 1 167 ? 1.395 14.770 -16.058 1.00 61.91 167 HIS A C 1
ATOM 1355 O O . HIS A 1 167 ? 2.423 15.035 -16.671 1.00 61.91 167 HIS A O 1
ATOM 1361 N N . TRP A 1 168 ? 0.353 15.614 -16.053 1.00 58.00 168 TRP A N 1
ATOM 1362 C CA . TRP A 1 168 ? 0.413 16.904 -16.763 1.00 58.00 168 TRP A CA 1
ATOM 1363 C C . TRP A 1 168 ? 1.531 17.815 -16.231 1.00 58.00 168 TRP A C 1
ATOM 1365 O O . TRP A 1 168 ? 2.029 18.657 -16.970 1.00 58.00 168 TRP A O 1
ATOM 1375 N N . ARG A 1 169 ? 1.970 17.640 -14.972 1.00 60.06 169 ARG A N 1
ATOM 1376 C CA . ARG A 1 169 ? 3.095 18.406 -14.411 1.00 60.06 169 ARG A CA 1
ATOM 1377 C C . ARG A 1 169 ? 4.457 17.932 -14.912 1.00 60.06 169 ARG A C 1
ATOM 1379 O O . ARG A 1 169 ? 5.401 18.691 -14.769 1.00 60.06 169 ARG A O 1
ATOM 1386 N N . MET A 1 170 ? 4.565 16.749 -15.526 1.00 59.59 170 MET A N 1
ATOM 1387 C CA . MET A 1 170 ? 5.802 16.325 -16.202 1.00 59.59 170 MET A CA 1
ATOM 1388 C C . MET A 1 170 ? 6.056 17.110 -17.497 1.00 59.59 170 MET A C 1
ATOM 1390 O O . MET A 1 170 ? 7.167 17.096 -18.009 1.00 59.59 170 MET A O 1
ATOM 1394 N N . ILE A 1 171 ? 5.042 17.810 -18.020 1.00 68.56 171 ILE A N 1
ATOM 1395 C CA . ILE A 1 171 ? 5.149 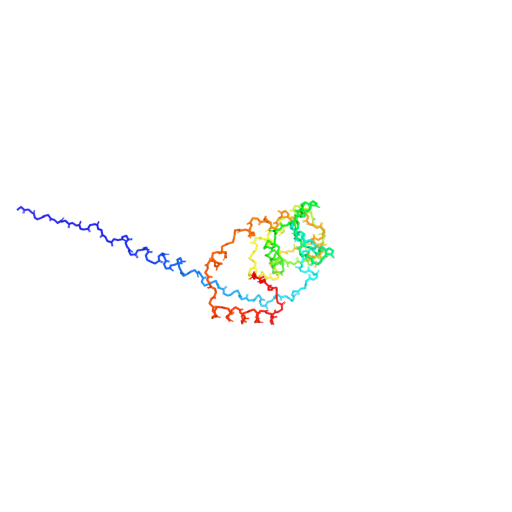18.624 -19.238 1.00 68.56 171 ILE A CA 1
ATOM 1396 C C . ILE A 1 171 ? 5.802 19.990 -18.939 1.00 68.56 171 ILE A C 1
ATOM 1398 O O . ILE A 1 171 ? 6.360 20.615 -19.836 1.00 68.56 171 ILE A O 1
ATOM 1402 N N . PHE A 1 172 ? 5.784 20.453 -17.681 1.00 69.81 172 PHE A N 1
ATOM 1403 C CA . PHE A 1 172 ? 6.332 21.754 -17.284 1.00 69.81 172 PHE A CA 1
ATOM 1404 C C . PHE A 1 172 ? 7.566 21.605 -16.382 1.00 69.81 172 PHE A C 1
ATOM 1406 O O . PHE A 1 172 ? 7.560 20.779 -15.469 1.00 69.81 172 PHE A O 1
ATOM 1413 N N . PRO A 1 173 ? 8.614 22.428 -16.564 1.00 71.38 173 PRO A N 1
ATOM 1414 C CA . PRO A 1 173 ? 9.820 22.337 -15.750 1.00 71.38 173 PRO A CA 1
ATOM 1415 C C . PRO A 1 173 ? 9.557 22.705 -14.281 1.00 71.38 173 PRO A C 1
ATOM 1417 O O . PRO A 1 173 ? 8.862 23.675 -13.964 1.00 71.38 173 PRO A O 1
ATOM 1420 N N . PHE A 1 174 ? 10.170 21.959 -13.358 1.00 76.56 174 PHE A N 1
ATOM 1421 C CA . PHE A 1 174 ? 10.147 22.286 -11.932 1.00 76.56 174 PHE A CA 1
ATOM 1422 C C . PHE A 1 174 ? 11.078 23.464 -11.630 1.00 76.56 174 PHE A C 1
ATOM 1424 O O . PHE A 1 174 ? 12.286 23.388 -11.852 1.00 76.56 174 PHE A O 1
ATOM 1431 N N . THR A 1 175 ? 10.544 24.542 -11.053 1.00 82.44 175 THR A N 1
ATOM 1432 C CA . THR A 1 175 ? 11.355 25.706 -10.664 1.00 82.44 175 THR A CA 1
ATOM 1433 C C . THR A 1 175 ? 12.258 25.396 -9.464 1.00 82.44 175 THR A C 1
ATOM 1435 O O . THR A 1 175 ? 11.906 24.591 -8.598 1.00 82.44 175 THR A O 1
ATOM 1438 N N . ARG A 1 176 ? 13.401 26.091 -9.342 1.00 84.69 176 ARG A N 1
ATOM 1439 C CA . ARG A 1 176 ? 14.324 25.954 -8.192 1.00 84.69 176 ARG A CA 1
ATOM 1440 C C . ARG A 1 176 ? 13.628 26.178 -6.847 1.00 84.69 176 ARG A C 1
ATOM 1442 O O . ARG A 1 176 ? 13.829 25.411 -5.910 1.00 84.69 176 ARG A O 1
ATOM 1449 N N . ARG A 1 177 ? 12.744 27.178 -6.772 1.00 84.25 177 ARG A N 1
ATOM 1450 C CA . ARG A 1 177 ? 11.942 27.469 -5.574 1.00 84.25 177 ARG A CA 1
ATOM 1451 C C . ARG A 1 177 ? 11.006 26.313 -5.215 1.00 84.25 177 ARG A C 1
ATOM 1453 O O . ARG A 1 177 ? 10.843 25.996 -4.039 1.00 84.25 177 ARG A O 1
ATOM 1460 N N . HIS A 1 178 ? 10.393 25.675 -6.213 1.00 78.38 178 HIS A N 1
ATOM 1461 C CA . HIS A 1 178 ? 9.538 24.513 -5.986 1.00 78.38 178 HIS A CA 1
ATOM 1462 C C . HIS A 1 178 ? 10.344 23.316 -5.472 1.00 78.38 178 HIS A C 1
ATOM 1464 O O . HIS A 1 178 ? 9.942 22.704 -4.487 1.00 78.38 178 HIS A O 1
ATOM 1470 N N . GLN A 1 179 ? 11.506 23.040 -6.071 1.00 85.00 179 GLN A N 1
ATOM 1471 C CA . GLN A 1 179 ? 12.413 21.979 -5.618 1.00 85.00 179 GLN A CA 1
ATOM 1472 C C . GLN A 1 179 ? 12.849 22.192 -4.160 1.00 85.00 179 GLN A C 1
ATOM 1474 O O . GLN A 1 179 ? 12.741 21.273 -3.355 1.00 85.00 179 GLN A O 1
ATOM 1479 N N . GLN A 1 180 ? 13.251 23.414 -3.787 1.00 86.38 180 GLN A N 1
ATOM 1480 C CA . GLN A 1 180 ? 13.610 23.757 -2.403 1.00 86.38 180 GLN A CA 1
ATOM 1481 C C . GLN A 1 180 ? 12.433 23.581 -1.435 1.00 86.38 180 GLN A C 1
ATOM 1483 O O . GLN A 1 180 ? 12.592 23.003 -0.361 1.00 86.38 180 GLN A O 1
ATOM 1488 N N . SER A 1 181 ? 11.234 24.035 -1.817 1.00 84.88 181 SER A N 1
ATOM 1489 C CA . SER A 1 181 ? 10.039 23.863 -0.986 1.00 84.88 181 SER A CA 1
ATOM 1490 C C . SER A 1 181 ? 9.674 22.389 -0.801 1.00 84.88 181 SER A C 1
ATOM 1492 O O . SER A 1 181 ? 9.301 21.993 0.302 1.00 84.88 181 SER A O 1
ATOM 1494 N N . MET A 1 182 ? 9.801 21.577 -1.852 1.00 83.19 182 MET A N 1
ATOM 1495 C CA . MET A 1 182 ? 9.578 20.135 -1.773 1.00 83.19 182 MET A CA 1
ATOM 1496 C C . MET A 1 182 ? 10.634 19.451 -0.905 1.00 83.19 182 MET A C 1
ATOM 1498 O O . MET A 1 182 ? 10.265 18.660 -0.046 1.00 83.19 182 MET A O 1
ATOM 1502 N N . ALA A 1 183 ? 11.915 19.800 -1.047 1.00 85.75 183 ALA A N 1
ATOM 1503 C CA . ALA A 1 183 ? 12.982 19.268 -0.202 1.00 85.75 183 ALA A CA 1
ATOM 1504 C C . ALA A 1 183 ? 12.722 19.547 1.288 1.00 85.75 183 ALA A C 1
ATOM 1506 O O . ALA A 1 183 ? 12.743 18.622 2.098 1.00 85.75 183 ALA A O 1
ATOM 1507 N N . ALA A 1 184 ? 12.376 20.789 1.644 1.00 85.81 184 ALA A N 1
ATOM 1508 C CA . ALA A 1 184 ? 12.038 21.151 3.021 1.00 85.81 184 ALA A CA 1
ATOM 1509 C C . ALA A 1 184 ? 10.824 20.366 3.555 1.00 85.81 184 ALA A C 1
ATOM 1511 O O . ALA A 1 184 ? 10.825 19.922 4.702 1.00 85.81 184 ALA A O 1
ATOM 1512 N N . GLN A 1 185 ? 9.800 20.149 2.720 1.00 82.56 185 GLN A N 1
ATOM 1513 C CA . GLN A 1 185 ? 8.631 19.340 3.087 1.00 82.56 185 GLN A CA 1
ATOM 1514 C C . GLN A 1 185 ? 8.987 17.867 3.309 1.00 82.56 185 GLN A C 1
ATOM 1516 O O . GLN A 1 185 ? 8.500 17.268 4.265 1.00 82.56 185 GLN A O 1
ATOM 1521 N N . LEU A 1 186 ? 9.835 17.286 2.455 1.00 83.31 186 LEU A N 1
ATOM 1522 C CA . LEU A 1 186 ? 10.286 15.901 2.596 1.00 83.31 186 LEU A CA 1
ATOM 1523 C C . LEU A 1 186 ? 11.073 15.715 3.898 1.00 83.31 186 LEU A C 1
ATOM 1525 O O . LEU A 1 186 ? 10.755 14.808 4.661 1.00 83.31 186 LEU A O 1
ATOM 1529 N N . VAL A 1 187 ? 12.018 16.611 4.203 1.00 85.50 187 VAL A N 1
ATOM 1530 C CA . VAL A 1 187 ? 12.784 16.583 5.463 1.00 85.50 187 VAL A CA 1
ATOM 1531 C C . VAL A 1 187 ? 11.859 16.710 6.679 1.00 85.50 187 VAL A C 1
ATOM 1533 O O . VAL A 1 187 ? 11.958 15.919 7.614 1.00 85.50 187 VAL A O 1
ATOM 1536 N N . ALA A 1 188 ? 10.903 17.642 6.649 1.00 82.12 188 ALA A N 1
ATOM 1537 C CA . ALA A 1 188 ? 9.936 17.806 7.734 1.00 82.12 188 ALA A CA 1
ATOM 1538 C C . ALA A 1 188 ? 9.016 16.584 7.916 1.00 82.12 188 ALA A C 1
ATOM 1540 O O . ALA A 1 188 ? 8.571 16.313 9.029 1.00 82.12 188 ALA A O 1
ATOM 1541 N N . HIS A 1 189 ? 8.707 15.851 6.843 1.00 76.31 189 HIS A N 1
ATOM 1542 C CA . HIS A 1 189 ? 7.943 14.605 6.922 1.00 76.31 189 HIS A CA 1
ATOM 1543 C C . HIS A 1 189 ? 8.772 13.430 7.436 1.00 76.31 189 HIS A C 1
ATOM 1545 O O . HIS A 1 189 ? 8.239 12.632 8.202 1.00 76.31 189 HIS A O 1
ATOM 1551 N N . LEU A 1 190 ? 10.053 13.335 7.065 1.00 77.31 190 LEU A N 1
ATOM 1552 C CA . LEU A 1 190 ? 10.956 12.308 7.593 1.00 77.31 190 LEU A CA 1
ATOM 1553 C C . LEU A 1 190 ? 11.085 12.408 9.116 1.00 77.31 190 LEU A C 1
ATOM 1555 O O . LEU A 1 190 ? 11.048 11.390 9.793 1.00 77.31 190 LEU A O 1
ATOM 1559 N N . ALA A 1 191 ? 11.120 13.627 9.661 1.00 76.25 191 ALA A N 1
ATOM 1560 C CA . ALA A 1 191 ? 11.152 13.861 11.106 1.00 76.25 191 ALA A CA 1
ATOM 1561 C C . ALA A 1 191 ? 9.880 13.411 11.860 1.00 76.25 191 ALA A C 1
ATOM 1563 O O . ALA A 1 191 ? 9.849 13.468 13.084 1.00 76.25 191 ALA A O 1
ATOM 1564 N N . ARG A 1 192 ? 8.810 13.017 11.153 1.00 72.44 192 ARG A N 1
ATOM 1565 C CA . ARG A 1 192 ? 7.511 12.638 11.737 1.00 72.44 192 ARG A CA 1
ATOM 1566 C C . ARG A 1 192 ? 7.224 11.132 11.682 1.00 72.44 192 ARG A C 1
ATOM 1568 O O . ARG A 1 192 ? 6.096 10.748 11.967 1.00 72.44 192 ARG A O 1
ATOM 1575 N N . ASP A 1 193 ? 8.191 10.300 11.277 1.00 68.31 193 ASP A N 1
ATOM 1576 C CA . ASP A 1 193 ? 8.158 8.819 11.318 1.00 68.31 193 ASP A CA 1
ATOM 1577 C C . ASP A 1 193 ? 6.933 8.114 10.673 1.00 68.31 193 ASP A C 1
ATOM 1579 O O . ASP A 1 193 ? 6.701 6.913 10.859 1.00 68.31 193 ASP A O 1
ATOM 1583 N N . GLY A 1 194 ? 6.148 8.840 9.872 1.00 69.62 194 GLY A N 1
ATOM 1584 C CA . GLY A 1 194 ? 4.993 8.324 9.138 1.00 69.62 194 GLY A CA 1
ATOM 1585 C C . GLY A 1 194 ? 5.342 7.855 7.718 1.00 69.62 194 GLY A C 1
ATOM 1586 O O . GLY A 1 194 ? 6.398 8.198 7.183 1.00 69.62 194 GLY A O 1
ATOM 1587 N N . PRO A 1 195 ? 4.444 7.112 7.042 1.00 70.25 195 PRO A N 1
ATOM 1588 C CA . PRO A 1 195 ? 4.681 6.644 5.683 1.00 70.25 195 PRO A CA 1
ATOM 1589 C C . PRO A 1 195 ? 4.703 7.817 4.702 1.00 70.25 195 PRO A C 1
ATOM 1591 O O . PRO A 1 195 ? 3.672 8.437 4.408 1.00 70.25 195 PRO A O 1
ATOM 1594 N N . LEU A 1 196 ? 5.888 8.086 4.160 1.00 71.31 196 LEU A N 1
ATOM 1595 C CA . LEU A 1 196 ? 6.109 9.066 3.109 1.00 71.31 196 LEU A CA 1
ATOM 1596 C C . LEU A 1 196 ? 6.125 8.365 1.748 1.00 71.31 196 LEU A C 1
ATOM 1598 O O . LEU A 1 196 ? 6.998 7.552 1.463 1.00 71.31 196 LEU A O 1
ATOM 1602 N N . ILE A 1 197 ? 5.161 8.701 0.89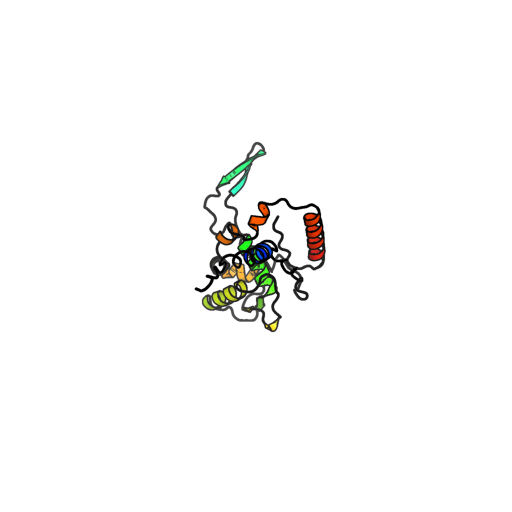1 1.00 71.12 197 ILE A N 1
ATOM 1603 C CA . ILE A 1 197 ? 5.169 8.267 -0.509 1.00 71.12 197 ILE A CA 1
ATOM 1604 C C . ILE A 1 197 ? 5.855 9.360 -1.320 1.00 71.12 197 ILE A C 1
ATOM 1606 O O . ILE A 1 197 ? 5.311 10.458 -1.457 1.00 71.12 197 ILE A O 1
ATOM 1610 N N . VAL A 1 198 ? 7.027 9.049 -1.865 1.00 66.00 198 VAL A N 1
ATOM 1611 C CA . VAL A 1 198 ? 7.737 9.913 -2.811 1.00 66.00 198 VAL A CA 1
ATOM 1612 C C . VAL A 1 198 ? 7.589 9.312 -4.202 1.00 66.00 198 VAL A C 1
ATOM 1614 O O . VAL A 1 198 ? 7.864 8.133 -4.408 1.00 66.00 198 VAL A O 1
ATOM 1617 N N . HIS A 1 199 ? 7.122 10.123 -5.144 1.00 58.94 199 HIS A N 1
ATOM 1618 C CA . HIS A 1 199 ? 7.188 9.812 -6.564 1.00 58.94 199 HIS A CA 1
ATOM 1619 C C . HIS A 1 199 ? 8.278 10.703 -7.154 1.00 58.94 199 HIS A C 1
ATOM 1621 O O . HIS A 1 199 ? 8.194 11.924 -7.004 1.00 58.94 199 HIS A O 1
ATOM 1627 N N . VAL A 1 200 ? 9.314 10.077 -7.710 1.00 55.91 200 VAL A N 1
ATOM 1628 C CA . VAL A 1 200 ? 10.502 10.732 -8.272 1.00 55.91 200 VAL A CA 1
ATOM 1629 C C . VAL A 1 200 ? 10.459 10.633 -9.784 1.00 55.91 200 VAL A C 1
ATOM 1631 O O . VAL A 1 200 ? 10.041 9.553 -10.262 1.00 55.91 200 VAL A O 1
#

pLDDT: mean 80.1, std 18.71, range [36.53, 98.38]

Sequence (200 aa):
MKRGDGQNASNHLSAWVCPLLLALAAGCAAPRGTAPADARRFDFQRDTFAFANELRWEYRYDANGNWKTAWREPKPDYSQHCFVLARCTRQFFLNARFDPRQPIADEREYRRLVRRVVASSPRRSLPEGEKVVIPGYADLREFSRAQEALLKANCGGAWRSYFQRGHWRMIFPFTRRHQQSMAAQLVAHLARDGPLIVHV

Foldseek 3Di:
DDDDDDDDPDDDPPPPVVVVVVVVVPPDPPPPLDDALDQDFDDPLFLAAQDDQDDQWDWDQDPVRDTDIDGDPPGDPHHLCVVLRLLLSLLCRQAAAEAQVFDQDDLVVVLVLSLVSLPDGSRHHDDPVRGRYHYNDHGNHGVCVVCVVSCSVRSDDSVCSVDDPCCVCVVDDDDPVNVVVVVVVVVVVVVVNYDDDDDD